Protein AF-A0AAV7K8W4-F1 (afdb_monomer)

Nearest PDB structures (foldseek):
  7zw0-assembly1_sh  TM=6.114E-01  e=2.624E-04  Saccharomyces cerevisiae W303
  2cpm-assembly1_A  TM=7.404E-01  e=3.511E-03  Homo sapiens
  4m1p-assembly1_A  TM=7.448E-01  e=6.991E+00  Geobacillus thermodenitrificans NG80-2
  6htq-assembly1_h  TM=4.796E-01  e=9.688E-01  Bacillus subtilis subsp. subtilis str. 168

Organism: NCBI:txid111878

Radius of gyration: 33.62 Å; Cα contacts (8 Å, |Δi|>4): 148; chains: 1; bounding box: 85×63×100 Å

InterPro domains:
  IPR036867 R3H domain superfamily [G3DSA:3.30.1370.50] (164-271)

Mean predicted aligned error: 19.97 Å

pLDDT: mean 74.98, std 20.2, range [32.62, 98.44]

Structure (mmCIF, N/CA/C/O backbone):
data_AF-A0AAV7K8W4-F1
#
_entry.id   AF-A0AAV7K8W4-F1
#
loop_
_atom_site.group_PDB
_atom_site.id
_atom_site.type_symbol
_atom_site.label_atom_id
_atom_site.label_alt_id
_atom_site.label_comp_id
_atom_site.label_asym_id
_atom_site.label_entity_id
_atom_site.label_seq_id
_atom_site.pdbx_PDB_ins_code
_atom_site.Cartn_x
_atom_site.Cartn_y
_atom_site.Cartn_z
_atom_site.occupancy
_atom_site.B_iso_or_equiv
_atom_site.auth_seq_id
_atom_site.auth_comp_id
_atom_site.auth_asym_id
_atom_site.auth_atom_id
_atom_site.pdbx_PDB_model_num
ATOM 1 N N . MET A 1 1 ? 33.633 -31.440 2.062 1.00 48.88 1 MET A N 1
ATOM 2 C CA . MET A 1 1 ? 34.178 -30.731 0.877 1.00 48.88 1 MET A CA 1
ATOM 3 C C . MET A 1 1 ? 33.279 -29.565 0.459 1.00 48.88 1 MET A C 1
ATOM 5 O O . MET A 1 1 ? 33.797 -28.583 -0.045 1.00 48.88 1 MET A O 1
ATOM 9 N N . GLU A 1 2 ? 31.975 -29.621 0.752 1.00 45.47 2 GLU A N 1
ATOM 10 C CA . GLU A 1 2 ? 31.011 -28.539 0.478 1.00 45.47 2 GLU A CA 1
ATOM 11 C C . GLU A 1 2 ? 31.076 -27.362 1.471 1.00 45.47 2 GLU A C 1
ATOM 13 O O . GLU A 1 2 ? 30.740 -26.238 1.117 1.00 45.47 2 GLU A O 1
ATOM 18 N N . GLU A 1 3 ? 31.593 -27.576 2.682 1.00 46.31 3 GLU A N 1
ATOM 19 C CA . GLU A 1 3 ? 31.704 -26.526 3.709 1.00 46.31 3 GLU A CA 1
ATOM 20 C C . GLU A 1 3 ? 32.830 -25.516 3.405 1.00 46.31 3 GLU A C 1
ATOM 22 O O . GLU A 1 3 ? 32.659 -24.316 3.575 1.00 46.31 3 GLU A O 1
ATOM 27 N N . LYS A 1 4 ? 33.929 -25.966 2.775 1.00 46.34 4 LYS A N 1
ATOM 28 C CA . LYS A 1 4 ? 35.015 -25.081 2.304 1.00 46.34 4 LYS A CA 1
ATOM 29 C C . LYS A 1 4 ? 34.621 -24.187 1.119 1.00 46.34 4 LYS A C 1
ATOM 31 O O . LYS A 1 4 ? 35.300 -23.193 0.859 1.00 46.34 4 LYS A O 1
ATOM 36 N N . LEU A 1 5 ? 33.551 -24.523 0.390 1.00 47.19 5 LEU A N 1
ATOM 37 C CA . LEU A 1 5 ? 33.060 -23.686 -0.707 1.00 47.19 5 LEU A CA 1
ATOM 38 C C . LEU A 1 5 ? 32.189 -22.523 -0.210 1.00 47.19 5 LEU A C 1
ATOM 40 O O . LEU A 1 5 ? 32.214 -21.472 -0.843 1.00 47.19 5 LEU A O 1
ATOM 44 N N . ARG A 1 6 ? 31.482 -22.662 0.923 1.00 49.53 6 ARG A N 1
ATOM 45 C CA . ARG A 1 6 ? 30.699 -21.555 1.508 1.00 49.53 6 ARG A CA 1
ATOM 46 C C . ARG A 1 6 ? 31.593 -20.444 2.042 1.00 49.53 6 ARG A C 1
ATOM 48 O O . ARG A 1 6 ? 31.406 -19.293 1.657 1.00 49.53 6 ARG A O 1
ATOM 55 N N . ASP A 1 7 ? 32.641 -20.797 2.778 1.00 43.91 7 ASP A N 1
ATOM 56 C CA . ASP A 1 7 ? 33.556 -19.802 3.355 1.00 43.91 7 ASP A CA 1
ATOM 57 C C . ASP A 1 7 ? 34.348 -19.039 2.278 1.00 43.91 7 ASP A C 1
ATOM 59 O O . ASP A 1 7 ? 34.684 -17.865 2.439 1.00 43.91 7 ASP A O 1
ATOM 63 N N . THR A 1 8 ? 34.595 -19.670 1.124 1.00 48.28 8 THR A N 1
ATOM 64 C CA . THR A 1 8 ? 35.267 -19.018 -0.015 1.00 48.28 8 THR A CA 1
ATOM 65 C C . THR A 1 8 ? 34.339 -18.045 -0.757 1.00 48.28 8 THR A C 1
ATOM 67 O O . THR A 1 8 ? 34.810 -17.066 -1.341 1.00 48.28 8 THR A O 1
ATOM 70 N N . VAL A 1 9 ? 33.023 -18.282 -0.731 1.00 47.75 9 VAL A N 1
ATOM 71 C CA . VAL A 1 9 ? 32.025 -17.377 -1.320 1.00 47.75 9 VAL A CA 1
ATOM 72 C C . VAL A 1 9 ? 31.759 -16.194 -0.383 1.00 47.75 9 VAL A C 1
ATOM 74 O O . VAL A 1 9 ? 31.755 -15.058 -0.850 1.00 47.75 9 VAL A O 1
ATOM 77 N N . GLU A 1 10 ? 31.673 -16.408 0.932 1.00 43.00 10 GLU A N 1
ATOM 78 C CA . GLU A 1 10 ? 31.489 -15.316 1.905 1.00 43.00 10 GLU A CA 1
ATOM 79 C C . GLU A 1 10 ? 32.739 -14.422 2.045 1.00 43.00 10 GLU A C 1
ATOM 81 O O . GLU A 1 10 ? 32.627 -13.198 2.136 1.00 43.00 10 GLU A O 1
ATOM 86 N N . SER A 1 11 ? 33.947 -14.987 1.928 1.00 37.22 11 SER A N 1
ATOM 87 C CA . SER A 1 11 ? 35.201 -14.214 1.910 1.00 37.22 11 SER A CA 1
ATOM 88 C C . SER A 1 11 ? 35.360 -13.331 0.657 1.00 37.22 11 SER A C 1
ATOM 90 O O . SER A 1 11 ? 35.945 -12.244 0.733 1.00 37.22 11 SER A O 1
ATOM 92 N N . LYS A 1 12 ? 34.815 -13.748 -0.495 1.00 39.28 12 LYS A N 1
ATOM 93 C CA . LYS A 1 12 ? 34.890 -12.970 -1.744 1.00 39.28 12 LYS A CA 1
ATOM 94 C C . LYS A 1 12 ? 33.823 -11.885 -1.862 1.00 39.28 12 LYS A C 1
ATOM 96 O O . LYS A 1 12 ? 34.084 -10.882 -2.521 1.00 39.28 12 LYS A O 1
ATOM 101 N N . VAL A 1 13 ? 32.681 -12.026 -1.189 1.00 41.03 13 VAL A N 1
ATOM 102 C CA . VAL A 1 13 ? 31.658 -10.965 -1.140 1.00 41.03 13 VAL A CA 1
ATOM 103 C C . VAL A 1 13 ? 32.139 -9.773 -0.297 1.00 41.03 13 VAL A C 1
ATOM 105 O O . VAL A 1 13 ? 31.920 -8.626 -0.680 1.00 41.03 13 VAL A O 1
ATOM 108 N N . ASN A 1 14 ? 32.930 -10.012 0.755 1.00 33.78 14 ASN A N 1
ATOM 109 C CA . ASN A 1 14 ? 33.475 -8.944 1.608 1.00 33.78 14 ASN A CA 1
ATOM 110 C C . ASN A 1 14 ? 34.731 -8.241 1.052 1.00 33.78 14 ASN A C 1
ATOM 112 O O . ASN A 1 14 ? 35.167 -7.241 1.617 1.00 33.78 14 ASN A O 1
ATOM 116 N N . SER A 1 15 ? 35.297 -8.721 -0.062 1.00 34.22 15 SER A N 1
ATOM 117 C CA . SER A 1 15 ? 36.486 -8.127 -0.706 1.00 34.22 15 SER A CA 1
ATOM 118 C C . SER A 1 15 ? 36.151 -7.259 -1.933 1.00 34.22 15 SER A C 1
ATOM 120 O O . SER A 1 15 ? 37.048 -6.715 -2.574 1.00 34.22 15 SER A O 1
ATOM 122 N N . SER A 1 16 ? 34.864 -7.110 -2.269 1.00 38.25 16 SER A N 1
ATOM 123 C CA . SER A 1 16 ? 34.373 -6.337 -3.423 1.00 38.25 16 SER A CA 1
ATOM 124 C C . SER A 1 16 ? 33.913 -4.913 -3.063 1.00 38.25 16 SER A C 1
ATOM 126 O O . SER A 1 16 ? 33.347 -4.210 -3.900 1.00 38.25 16 SER A O 1
ATOM 128 N N . THR A 1 17 ? 34.172 -4.443 -1.842 1.00 39.31 17 THR A N 1
ATOM 129 C CA . THR A 1 17 ? 33.861 -3.075 -1.384 1.00 39.31 17 THR A CA 1
ATOM 130 C C . THR A 1 17 ? 34.816 -2.005 -1.932 1.00 39.31 17 THR A C 1
ATOM 132 O O . THR A 1 17 ? 34.760 -0.851 -1.521 1.00 39.31 17 THR A O 1
ATOM 135 N N . GLY A 1 18 ? 35.646 -2.340 -2.924 1.00 37.44 18 GLY A N 1
ATOM 136 C CA . GLY A 1 18 ? 36.467 -1.392 -3.684 1.00 37.44 18 GLY A CA 1
ATOM 137 C C . GLY A 1 18 ? 35.685 -0.558 -4.707 1.00 37.44 18 GLY A C 1
ATOM 138 O O . GLY A 1 18 ? 36.198 -0.289 -5.791 1.00 37.44 18 GLY A O 1
ATOM 139 N N . LEU A 1 19 ? 34.442 -0.168 -4.411 1.00 40.16 19 LEU A N 1
ATOM 140 C CA . LEU A 1 19 ? 33.658 0.695 -5.291 1.00 40.16 19 LEU A CA 1
ATOM 141 C C . LEU A 1 19 ? 33.956 2.169 -4.992 1.00 40.16 19 LEU A C 1
ATOM 143 O O . LEU A 1 19 ? 33.355 2.789 -4.127 1.00 40.16 19 LEU A O 1
ATOM 147 N N . CYS A 1 20 ? 34.892 2.697 -5.784 1.00 38.69 20 CYS A N 1
ATOM 148 C CA . CYS A 1 20 ? 34.909 4.058 -6.321 1.00 38.69 20 CYS A CA 1
ATOM 149 C C . CYS A 1 20 ? 34.694 5.208 -5.313 1.00 38.69 20 CYS A C 1
ATOM 151 O O . CYS A 1 20 ? 33.601 5.759 -5.189 1.00 38.69 20 CYS A O 1
ATOM 153 N N . ASN A 1 21 ? 35.793 5.680 -4.717 1.00 38.25 21 ASN A N 1
ATOM 154 C CA . ASN A 1 21 ? 35.866 6.931 -3.944 1.00 38.25 21 ASN A CA 1
ATOM 155 C C . ASN A 1 21 ? 35.598 8.219 -4.773 1.00 38.25 21 ASN A C 1
ATOM 157 O O . ASN A 1 21 ? 35.795 9.318 -4.264 1.00 38.25 21 ASN A O 1
ATOM 161 N N . GLU A 1 22 ? 35.147 8.115 -6.030 1.00 40.31 22 GLU A N 1
ATOM 162 C CA . GLU A 1 22 ? 34.917 9.253 -6.939 1.00 40.31 22 GLU A CA 1
ATOM 163 C C . GLU A 1 22 ? 33.436 9.546 -7.253 1.00 40.31 22 GLU A C 1
ATOM 165 O O . GLU A 1 22 ? 33.141 10.477 -7.999 1.00 40.31 22 GLU A O 1
ATOM 170 N N . CYS A 1 23 ? 32.469 8.833 -6.661 1.00 38.22 23 CYS A N 1
ATOM 171 C CA . CYS A 1 23 ? 31.035 9.099 -6.903 1.00 38.22 23 CYS A CA 1
ATOM 172 C C . CYS A 1 23 ? 30.446 10.283 -6.103 1.00 38.22 23 CYS A C 1
ATOM 174 O O . CYS A 1 23 ? 29.231 10.459 -6.038 1.00 38.22 23 CYS A O 1
ATOM 176 N N . THR A 1 24 ? 31.276 11.142 -5.513 1.00 40.56 24 THR A N 1
ATOM 177 C CA . THR A 1 24 ? 30.896 12.137 -4.492 1.00 40.56 24 THR A CA 1
ATOM 178 C C . THR A 1 24 ? 30.174 13.398 -5.005 1.00 40.56 24 THR A C 1
ATOM 180 O O . THR A 1 24 ? 30.194 14.425 -4.329 1.00 40.56 24 THR A O 1
ATOM 183 N N . ARG A 1 25 ? 29.541 13.387 -6.188 1.00 42.59 25 ARG A N 1
ATOM 184 C CA . ARG A 1 25 ? 28.935 14.606 -6.781 1.00 42.59 25 ARG A CA 1
ATOM 185 C C . ARG A 1 25 ? 27.535 14.463 -7.384 1.00 42.59 25 ARG A C 1
ATOM 187 O O . ARG A 1 25 ? 27.175 15.260 -8.244 1.00 42.59 25 ARG A O 1
ATOM 194 N N . TYR A 1 26 ? 26.714 13.529 -6.919 1.00 45.91 26 TYR A N 1
ATOM 195 C CA . TYR A 1 26 ? 25.296 13.523 -7.297 1.00 45.91 26 TYR A CA 1
ATOM 196 C C . TYR A 1 26 ? 24.390 13.530 -6.067 1.00 45.91 26 TYR A C 1
ATOM 198 O O . TYR A 1 26 ? 24.202 12.521 -5.400 1.00 45.91 26 TYR A O 1
ATOM 206 N N . GLN A 1 27 ? 23.829 14.706 -5.771 1.00 43.84 27 GLN A N 1
ATOM 207 C CA . GLN A 1 27 ? 22.692 14.851 -4.864 1.00 43.84 27 GLN A CA 1
ATOM 208 C C . GLN A 1 27 ? 21.408 14.564 -5.650 1.00 43.84 27 GLN A C 1
ATOM 210 O O . GLN A 1 27 ? 21.137 15.218 -6.657 1.00 43.84 27 GLN A O 1
ATOM 215 N N . ALA A 1 28 ? 20.635 13.574 -5.206 1.00 42.97 28 ALA A N 1
ATOM 216 C CA . ALA A 1 28 ? 19.340 13.236 -5.790 1.00 42.97 28 ALA A CA 1
ATOM 217 C C . ALA A 1 28 ? 18.248 14.218 -5.298 1.00 42.97 28 ALA A C 1
ATOM 219 O O . ALA A 1 28 ? 18.116 14.384 -4.083 1.00 42.97 28 ALA A 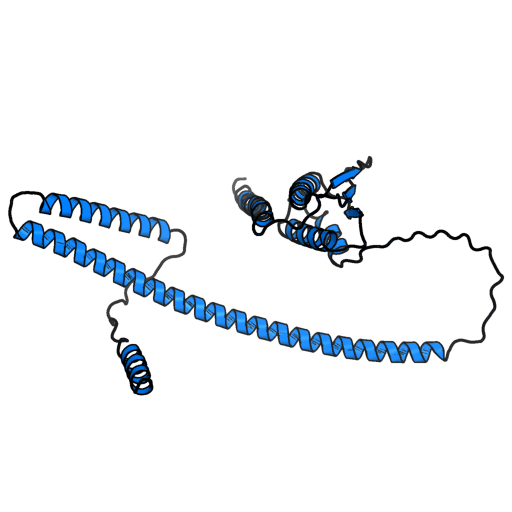O 1
ATOM 220 N N . PRO A 1 29 ? 17.462 14.859 -6.188 1.00 45.34 29 PRO A N 1
ATOM 221 C CA . PRO A 1 29 ? 16.315 15.685 -5.808 1.00 45.34 29 PRO A CA 1
ATOM 222 C C . PRO A 1 29 ? 15.019 14.864 -5.651 1.00 45.34 29 PRO A C 1
ATOM 224 O O . PRO A 1 29 ? 14.903 13.747 -6.150 1.00 45.34 29 PRO A O 1
ATOM 227 N N . GLU A 1 30 ? 14.039 15.427 -4.940 1.00 48.94 30 GLU A N 1
ATOM 228 C CA . GLU A 1 30 ? 12.835 14.734 -4.462 1.00 48.94 30 GLU A CA 1
ATOM 229 C C . GLU A 1 30 ? 11.791 14.390 -5.559 1.00 48.94 30 GLU A C 1
ATOM 231 O O . GLU A 1 30 ? 11.273 15.240 -6.286 1.00 48.94 30 GLU A O 1
ATOM 236 N N . ASN A 1 31 ? 11.504 13.085 -5.622 1.00 56.00 31 ASN A N 1
ATOM 237 C CA . ASN A 1 31 ? 10.328 12.282 -6.005 1.00 56.00 31 ASN A CA 1
ATOM 238 C C . ASN A 1 31 ? 9.397 12.600 -7.193 1.00 56.00 31 ASN A C 1
ATOM 240 O O . ASN A 1 31 ? 8.758 11.660 -7.648 1.00 56.00 31 ASN A O 1
ATOM 244 N N . ASN A 1 32 ? 9.304 13.812 -7.743 1.00 48.19 32 ASN A N 1
ATOM 245 C CA . ASN A 1 32 ? 8.460 14.061 -8.939 1.00 48.19 32 ASN A CA 1
ATOM 246 C C . ASN A 1 32 ? 9.267 14.577 -10.145 1.00 48.19 32 ASN A C 1
ATOM 248 O O . ASN A 1 32 ? 8.861 14.469 -11.302 1.00 48.19 32 ASN A O 1
ATOM 252 N N . TYR A 1 33 ? 10.460 15.109 -9.878 1.00 53.66 33 TYR A N 1
ATOM 253 C CA . TYR A 1 33 ? 11.413 15.534 -10.903 1.00 53.66 33 TYR A CA 1
ATOM 254 C C . TYR A 1 33 ? 12.262 14.366 -11.433 1.00 53.66 33 TYR A C 1
ATOM 256 O O . TYR A 1 33 ? 12.730 14.384 -12.571 1.00 53.66 33 TYR A O 1
ATOM 264 N N . THR A 1 34 ? 12.432 13.327 -10.617 1.00 62.94 34 THR A N 1
ATOM 265 C CA . THR A 1 34 ? 13.265 12.155 -10.890 1.00 62.94 34 THR A CA 1
ATOM 266 C C . THR A 1 34 ? 12.726 11.310 -12.037 1.00 62.94 34 THR A C 1
ATOM 268 O O . THR A 1 34 ? 13.468 11.045 -12.977 1.00 62.94 34 THR A O 1
ATOM 271 N N . GLU A 1 35 ? 11.440 10.953 -12.040 1.00 65.62 35 GLU A N 1
ATOM 272 C CA . GLU A 1 35 ? 10.858 10.084 -13.077 1.00 65.62 35 GLU A CA 1
ATOM 273 C C . GLU A 1 35 ? 10.962 10.693 -14.486 1.00 65.62 35 GLU A C 1
ATOM 275 O O . GLU A 1 35 ? 11.427 10.041 -15.424 1.00 65.62 35 GLU A O 1
ATOM 280 N N . LYS A 1 36 ? 10.621 11.981 -14.634 1.00 71.44 36 LYS A N 1
ATOM 281 C CA . LYS A 1 36 ? 10.778 12.703 -15.909 1.00 71.44 36 LYS A CA 1
ATOM 282 C C . LYS A 1 36 ? 12.238 12.764 -16.358 1.00 71.44 36 LYS A C 1
ATOM 284 O O . LYS A 1 36 ? 12.517 12.610 -17.547 1.00 71.44 36 LYS A O 1
ATOM 289 N N . LEU A 1 37 ? 13.170 12.966 -15.427 1.00 73.62 37 LEU A N 1
ATOM 290 C CA . LEU A 1 37 ? 14.601 13.008 -15.721 1.00 73.62 37 LEU A CA 1
ATOM 291 C C . LEU A 1 37 ? 15.152 11.639 -16.159 1.00 73.62 37 LEU A C 1
ATOM 293 O O . LEU A 1 37 ? 15.929 11.592 -17.113 1.00 73.62 37 LEU A O 1
ATOM 297 N N . TYR A 1 38 ? 14.741 10.533 -15.524 1.00 71.69 38 TYR A N 1
ATOM 298 C CA . TYR A 1 38 ? 15.132 9.182 -15.957 1.00 71.69 38 TYR A CA 1
ATOM 299 C C . TYR A 1 38 ? 14.566 8.857 -17.332 1.00 71.69 38 TYR A C 1
ATOM 301 O O . TYR A 1 38 ? 15.326 8.447 -18.204 1.00 71.69 38 TYR A O 1
ATOM 309 N N . ASN A 1 39 ? 13.275 9.118 -17.558 1.00 74.25 39 ASN A N 1
ATOM 310 C CA . ASN A 1 39 ? 12.646 8.889 -18.859 1.00 74.25 39 ASN A CA 1
ATOM 311 C C . ASN A 1 39 ? 13.353 9.669 -19.974 1.00 74.25 39 ASN A C 1
ATOM 313 O O . ASN A 1 39 ? 13.577 9.131 -21.053 1.00 74.25 39 ASN A O 1
ATOM 317 N N . THR A 1 40 ? 13.784 10.902 -19.694 1.00 81.69 40 THR A N 1
ATOM 318 C CA . THR A 1 40 ? 14.548 11.709 -20.656 1.00 81.69 40 THR A CA 1
ATOM 319 C C . THR A 1 40 ? 15.924 11.090 -20.934 1.00 81.69 40 THR A C 1
ATOM 321 O O . THR A 1 40 ? 16.301 10.919 -22.087 1.00 81.69 40 THR A O 1
ATOM 324 N N . ARG A 1 41 ? 16.655 10.668 -19.891 1.00 79.12 41 ARG A N 1
ATOM 325 C CA . ARG A 1 41 ? 17.977 10.032 -20.041 1.00 79.12 41 ARG A CA 1
ATOM 326 C C . ARG A 1 41 ? 17.922 8.705 -20.797 1.00 79.12 41 ARG A C 1
ATOM 328 O O . ARG A 1 41 ? 18.805 8.446 -21.606 1.00 79.12 41 ARG A O 1
ATOM 335 N N . PHE A 1 42 ? 16.907 7.875 -20.556 1.00 81.06 42 PHE A N 1
ATOM 336 C CA . PHE A 1 42 ? 16.724 6.630 -21.306 1.00 81.06 42 PHE A CA 1
ATOM 337 C C . PHE A 1 42 ? 16.431 6.901 -22.782 1.00 81.06 42 PHE A C 1
ATOM 339 O O . PHE A 1 42 ? 17.081 6.304 -23.635 1.00 81.06 42 PHE A O 1
ATOM 346 N N . GLN A 1 43 ? 15.552 7.861 -23.085 1.00 83.25 43 GLN A N 1
ATOM 347 C CA . GLN A 1 43 ? 15.272 8.267 -24.467 1.00 83.25 43 GLN A CA 1
ATOM 348 C C . GLN A 1 43 ? 16.517 8.795 -25.191 1.00 83.25 43 GLN A C 1
ATOM 350 O O . GLN A 1 43 ? 16.679 8.576 -26.392 1.00 83.25 43 GLN A O 1
ATOM 355 N N . ASP A 1 44 ? 17.408 9.495 -24.488 1.00 82.00 44 ASP A N 1
ATOM 356 C CA . ASP A 1 44 ? 18.659 9.979 -25.073 1.00 82.00 44 ASP A CA 1
ATOM 357 C C . ASP A 1 44 ? 19.629 8.827 -25.380 1.00 82.00 44 ASP A C 1
ATOM 359 O O . ASP A 1 44 ? 20.246 8.812 -26.448 1.00 82.00 44 ASP A O 1
ATOM 363 N N . VAL A 1 45 ? 19.712 7.816 -24.507 1.00 83.25 45 VAL A N 1
ATOM 364 C CA . VAL A 1 45 ? 20.499 6.601 -24.775 1.00 83.25 45 VAL A CA 1
ATOM 365 C C . VAL A 1 45 ? 19.918 5.788 -25.927 1.00 83.25 45 VAL A C 1
ATOM 367 O O . VAL A 1 45 ? 20.681 5.339 -26.778 1.00 83.25 45 VAL A O 1
ATOM 370 N N . GLU A 1 46 ? 18.596 5.642 -26.013 1.00 82.75 46 GLU A N 1
ATOM 371 C CA . GLU A 1 46 ? 17.933 4.976 -27.143 1.00 82.75 46 GLU A CA 1
ATOM 372 C C . GLU A 1 46 ? 18.298 5.648 -28.472 1.00 82.75 46 GLU A C 1
ATOM 374 O O . GLU A 1 46 ? 18.768 4.983 -29.394 1.00 82.75 46 GLU A O 1
ATOM 379 N N . LYS A 1 47 ? 18.218 6.983 -28.541 1.00 88.06 47 LYS A N 1
ATOM 380 C CA . LYS A 1 47 ? 18.633 7.740 -29.734 1.00 88.06 47 LYS A CA 1
ATOM 381 C C . LYS A 1 47 ? 20.112 7.542 -30.071 1.00 88.06 47 LYS A C 1
ATOM 383 O O . LYS A 1 47 ? 20.467 7.468 -31.251 1.00 88.06 47 LYS A O 1
ATOM 388 N N . MET A 1 48 ? 20.993 7.472 -29.070 1.00 85.25 48 MET A N 1
ATOM 389 C CA . MET A 1 48 ? 22.417 7.200 -29.300 1.00 85.25 48 MET A CA 1
ATOM 390 C C . MET A 1 48 ? 22.672 5.781 -29.805 1.00 85.25 48 MET A C 1
ATOM 392 O O . MET A 1 48 ? 23.532 5.592 -30.670 1.00 85.25 48 MET A O 1
ATOM 396 N N . ILE A 1 49 ? 21.929 4.794 -29.299 1.00 83.69 49 ILE A N 1
ATOM 397 C CA . ILE A 1 49 ? 21.978 3.413 -29.783 1.00 83.69 49 ILE A CA 1
ATOM 398 C C . ILE A 1 49 ? 21.513 3.374 -31.238 1.00 83.69 49 ILE A C 1
ATOM 400 O O . ILE A 1 49 ? 22.243 2.858 -32.080 1.00 83.69 49 ILE A O 1
ATOM 404 N N . ASP A 1 50 ? 20.378 3.994 -31.564 1.00 83.12 50 ASP A N 1
ATOM 405 C CA . ASP A 1 50 ? 19.860 4.066 -32.934 1.00 83.12 50 ASP A CA 1
ATOM 406 C C . ASP A 1 50 ? 20.859 4.730 -33.890 1.00 83.12 50 ASP A C 1
ATOM 408 O O . ASP A 1 50 ? 21.116 4.230 -34.988 1.00 83.12 50 ASP A O 1
ATOM 412 N N . THR A 1 51 ? 21.486 5.825 -33.454 1.00 84.50 51 THR A N 1
ATOM 413 C CA . THR A 1 51 ? 22.522 6.526 -34.229 1.00 84.50 51 THR A CA 1
ATOM 414 C C . THR A 1 51 ? 23.748 5.637 -34.442 1.00 84.50 51 THR A C 1
ATOM 416 O O . THR A 1 51 ? 24.267 5.538 -35.554 1.00 84.50 51 THR A O 1
ATOM 419 N N . THR A 1 52 ? 24.192 4.934 -33.401 1.00 84.88 52 THR A N 1
ATOM 420 C CA . THR A 1 52 ? 25.316 3.991 -33.483 1.00 84.88 52 THR A CA 1
ATOM 421 C C . THR A 1 52 ? 25.004 2.833 -34.423 1.00 84.88 52 THR A C 1
ATOM 423 O O . THR A 1 52 ? 25.829 2.498 -35.269 1.00 84.88 52 THR A O 1
ATOM 426 N N . ILE A 1 53 ? 23.794 2.272 -34.354 1.00 83.06 53 ILE A N 1
ATOM 427 C CA . ILE A 1 53 ? 23.327 1.224 -35.266 1.00 83.06 53 ILE A CA 1
ATOM 428 C C . ILE A 1 53 ? 23.380 1.721 -36.713 1.00 83.06 53 ILE A C 1
ATOM 430 O O . ILE A 1 53 ? 23.875 1.002 -37.583 1.00 83.06 53 ILE A O 1
ATOM 434 N N . GLN A 1 54 ? 22.917 2.943 -36.989 1.00 84.31 54 GLN A N 1
ATOM 435 C CA . GLN A 1 54 ? 22.999 3.529 -38.330 1.00 84.31 54 GLN A CA 1
ATOM 436 C C . GLN A 1 54 ? 24.455 3.655 -38.805 1.00 84.31 54 GLN A C 1
ATOM 438 O O . GLN A 1 54 ? 24.761 3.263 -39.931 1.00 84.31 54 GLN A O 1
ATOM 443 N N . ILE A 1 55 ? 25.368 4.115 -37.942 1.00 79.44 55 ILE A N 1
ATOM 444 C CA . ILE A 1 55 ? 26.803 4.237 -38.251 1.00 79.44 55 ILE A CA 1
ATOM 445 C C . ILE A 1 55 ? 27.445 2.869 -38.522 1.00 79.44 55 ILE A C 1
ATOM 447 O O . ILE A 1 55 ? 28.212 2.727 -39.477 1.00 79.44 55 ILE A O 1
ATOM 451 N N . CYS A 1 56 ? 27.093 1.843 -37.749 1.00 78.62 56 CYS A N 1
ATOM 452 C CA . CYS A 1 56 ? 27.578 0.477 -37.947 1.00 78.62 56 CYS A CA 1
ATOM 453 C C . CYS A 1 56 ? 27.079 -0.165 -39.255 1.00 78.62 56 CYS A C 1
ATOM 455 O O . CYS A 1 56 ? 27.781 -1.000 -39.822 1.00 78.62 56 CYS A O 1
ATOM 457 N N . HIS A 1 57 ? 25.905 0.228 -39.764 1.00 79.62 57 HIS A N 1
ATOM 458 C CA . HIS A 1 57 ? 25.371 -0.270 -41.040 1.00 79.62 57 HIS A CA 1
ATOM 459 C C . HIS A 1 57 ? 25.960 0.426 -42.274 1.00 79.62 57 HIS A C 1
ATOM 461 O O . HIS A 1 57 ? 25.876 -0.111 -43.383 1.00 79.62 57 HIS A O 1
ATOM 467 N N . MET A 1 58 ? 26.564 1.606 -42.119 1.00 78.19 58 MET A N 1
ATOM 468 C CA . MET A 1 58 ? 27.240 2.275 -43.227 1.00 78.19 58 MET A CA 1
ATOM 469 C C . MET A 1 58 ? 28.525 1.522 -43.602 1.00 78.19 58 MET A C 1
ATOM 471 O O . MET A 1 58 ? 29.373 1.243 -42.755 1.00 78.19 58 MET A O 1
ATOM 475 N N . ARG A 1 59 ? 28.712 1.225 -44.897 1.00 67.44 59 ARG A N 1
ATOM 476 C CA . ARG A 1 59 ? 30.012 0.770 -45.424 1.00 67.44 59 ARG A CA 1
ATOM 477 C C . ARG A 1 59 ? 31.019 1.914 -45.281 1.00 67.44 59 ARG A C 1
ATOM 479 O O . ARG A 1 59 ? 30.895 2.914 -45.980 1.00 67.44 59 ARG A O 1
ATOM 486 N N . GLY A 1 60 ? 32.008 1.776 -44.399 1.00 70.50 60 GLY A N 1
ATOM 487 C CA . GLY A 1 60 ? 32.968 2.849 -44.140 1.00 70.50 60 GLY A CA 1
ATOM 488 C C . GLY A 1 60 ? 33.858 2.626 -42.918 1.00 70.50 60 GLY A C 1
ATOM 489 O O . GLY A 1 60 ? 33.986 1.507 -42.432 1.00 70.50 60 GLY A O 1
ATOM 490 N N . SER A 1 61 ? 34.507 3.714 -42.482 1.00 78.00 61 SER A N 1
ATOM 491 C CA . SER A 1 61 ? 35.600 3.736 -41.500 1.00 78.00 61 SER A CA 1
ATOM 492 C C . SER A 1 61 ? 35.279 2.979 -40.207 1.00 78.00 61 SER A C 1
ATOM 494 O O . SER A 1 61 ? 34.416 3.387 -39.428 1.00 78.00 61 SER A O 1
ATOM 496 N N . VAL A 1 62 ? 36.057 1.924 -39.950 1.00 84.44 62 VAL A N 1
ATOM 497 C CA . VAL A 1 62 ? 36.049 1.141 -38.702 1.00 84.44 62 VAL A CA 1
ATOM 498 C C . VAL A 1 62 ? 36.263 2.038 -37.479 1.00 84.44 62 VAL A C 1
ATOM 500 O O . VAL A 1 62 ? 35.724 1.763 -36.410 1.00 84.44 62 VAL A O 1
ATOM 503 N N . GLU A 1 63 ? 36.997 3.140 -37.632 1.00 84.88 63 GLU A N 1
ATOM 504 C CA . GLU A 1 63 ? 37.250 4.111 -36.567 1.00 84.88 63 GLU A CA 1
ATOM 505 C C . GLU A 1 63 ? 35.965 4.817 -36.113 1.00 84.88 63 GLU A C 1
ATOM 507 O O . GLU A 1 63 ? 35.713 4.917 -34.915 1.00 84.88 63 GLU A O 1
ATOM 512 N N . ALA A 1 64 ? 35.100 5.221 -37.052 1.00 80.50 64 ALA A N 1
ATOM 513 C CA . ALA A 1 64 ? 33.820 5.854 -36.729 1.00 80.50 64 ALA A CA 1
ATOM 514 C C . ALA A 1 64 ? 32.865 4.867 -36.039 1.00 80.50 64 ALA A C 1
ATOM 516 O O . ALA A 1 64 ? 32.242 5.204 -35.037 1.00 80.50 64 ALA A O 1
ATOM 517 N N . GLN A 1 65 ? 32.807 3.626 -36.532 1.00 86.44 65 GLN A N 1
ATOM 518 C CA . GLN A 1 65 ? 31.995 2.562 -35.931 1.00 86.44 65 GLN A CA 1
ATOM 519 C C . GLN A 1 65 ? 32.463 2.232 -34.507 1.00 86.44 65 GLN A C 1
ATOM 521 O O . GLN A 1 65 ? 31.653 2.137 -33.587 1.00 86.44 65 GLN A O 1
ATOM 526 N N . THR A 1 66 ? 33.778 2.113 -34.313 1.00 87.25 66 THR A N 1
ATOM 527 C CA . THR A 1 66 ? 34.383 1.831 -33.004 1.00 87.25 66 THR A CA 1
ATOM 528 C C . THR A 1 66 ? 34.156 2.990 -32.032 1.00 87.25 66 THR A C 1
ATOM 530 O O . THR A 1 66 ? 33.767 2.754 -30.891 1.00 87.25 66 THR A O 1
ATOM 533 N N . GLY A 1 67 ? 34.329 4.240 -32.480 1.00 86.25 67 GLY A N 1
ATOM 534 C CA . GLY A 1 67 ? 34.088 5.432 -31.665 1.00 86.25 67 GLY A CA 1
ATOM 535 C C . GLY A 1 67 ? 32.641 5.540 -31.177 1.00 86.25 67 GLY A C 1
ATOM 536 O O . GLY A 1 67 ? 32.414 5.757 -29.988 1.00 86.25 67 GLY A O 1
ATOM 537 N N . SER A 1 68 ? 31.663 5.308 -32.060 1.00 83.75 68 SER A N 1
ATOM 538 C CA . SER A 1 68 ? 30.241 5.321 -31.688 1.00 83.75 68 SER A CA 1
ATOM 539 C C . SER A 1 68 ? 29.886 4.235 -30.668 1.00 83.75 68 SER A C 1
ATOM 541 O O . SER A 1 68 ? 29.190 4.518 -29.695 1.00 83.75 68 SER A O 1
ATOM 543 N N . ILE A 1 69 ? 30.421 3.018 -30.828 1.00 87.19 69 ILE A N 1
ATOM 544 C CA . ILE A 1 69 ? 30.230 1.933 -29.851 1.00 87.19 69 ILE A CA 1
ATOM 545 C C . ILE A 1 69 ? 30.820 2.312 -28.487 1.00 87.19 69 ILE A C 1
ATOM 547 O O . ILE A 1 69 ? 30.161 2.109 -27.469 1.00 87.19 69 ILE A O 1
ATOM 551 N N . ILE A 1 70 ? 32.030 2.885 -28.450 1.00 85.50 70 ILE A N 1
ATOM 552 C CA . ILE A 1 70 ? 32.662 3.329 -27.198 1.00 85.50 70 ILE A CA 1
ATOM 553 C C . ILE A 1 70 ? 31.777 4.358 -26.485 1.00 85.50 70 ILE A C 1
ATOM 555 O O . ILE A 1 70 ? 31.517 4.200 -25.297 1.00 85.50 70 ILE A O 1
ATOM 559 N N . THR A 1 71 ? 31.244 5.353 -27.204 1.00 85.12 71 THR A N 1
ATOM 560 C CA . THR A 1 71 ? 30.356 6.370 -26.611 1.00 85.12 71 THR A CA 1
ATOM 561 C C . THR A 1 71 ? 29.099 5.758 -25.987 1.00 85.12 71 THR A C 1
ATOM 563 O O . THR A 1 71 ? 28.726 6.125 -24.873 1.00 85.12 71 THR A O 1
ATOM 566 N N . VAL A 1 72 ? 28.461 4.794 -26.661 1.00 84.44 72 VAL A N 1
ATOM 567 C CA . VAL A 1 72 ? 27.298 4.086 -26.100 1.00 84.44 72 VAL A CA 1
ATOM 568 C C . VAL A 1 72 ? 27.689 3.293 -24.851 1.00 84.44 72 VAL A C 1
ATOM 570 O O . VAL A 1 72 ? 26.994 3.364 -23.839 1.00 84.44 72 VAL A O 1
ATOM 573 N N . CYS A 1 73 ? 28.807 2.565 -24.891 1.00 85.00 73 CYS A N 1
ATOM 574 C CA . CYS A 1 73 ? 29.304 1.796 -23.749 1.00 85.00 73 CYS A CA 1
ATOM 575 C C . CYS A 1 73 ? 29.632 2.682 -22.536 1.00 85.00 73 CYS A C 1
ATOM 577 O O . CYS A 1 73 ? 29.280 2.318 -21.412 1.00 85.00 73 CYS A O 1
ATOM 579 N N . ASP A 1 74 ? 30.258 3.841 -22.750 1.00 82.62 74 ASP A N 1
ATOM 580 C CA . ASP A 1 74 ? 30.584 4.796 -21.687 1.00 82.62 74 ASP A CA 1
ATOM 581 C C . ASP A 1 74 ? 29.319 5.343 -21.015 1.00 82.62 74 ASP A C 1
ATOM 583 O O . ASP A 1 74 ? 29.248 5.426 -19.784 1.00 82.62 74 ASP A O 1
ATOM 587 N N . GLU A 1 75 ? 28.286 5.653 -21.799 1.00 84.69 75 GLU A N 1
ATOM 588 C CA . GLU A 1 75 ? 27.027 6.151 -21.250 1.00 84.69 75 GLU A CA 1
ATOM 589 C C . GLU A 1 75 ? 26.237 5.060 -20.516 1.00 84.69 75 GLU A C 1
ATOM 591 O O . GLU A 1 75 ? 25.713 5.303 -19.426 1.00 84.69 75 GLU A O 1
ATOM 596 N N . LEU A 1 76 ? 26.209 3.832 -21.043 1.00 85.50 76 LEU A N 1
ATOM 597 C CA . LEU A 1 76 ? 25.621 2.689 -20.338 1.00 85.50 76 LEU A CA 1
ATOM 598 C C . LEU A 1 76 ? 26.337 2.428 -19.008 1.00 85.50 76 LEU A C 1
ATOM 600 O O . LEU A 1 76 ? 25.685 2.193 -17.988 1.00 85.50 76 LEU A O 1
ATOM 604 N N . LEU A 1 77 ? 27.669 2.530 -18.982 1.00 85.00 77 LEU A N 1
ATOM 605 C CA . LEU A 1 77 ? 28.451 2.414 -17.753 1.00 85.00 77 LEU A CA 1
ATOM 606 C C . LEU A 1 77 ? 28.123 3.545 -16.765 1.00 85.00 77 LEU A C 1
ATOM 608 O O . LEU A 1 77 ? 28.029 3.301 -15.558 1.00 85.00 77 LEU A O 1
ATOM 612 N N . ARG A 1 78 ? 27.929 4.777 -17.251 1.00 86.25 78 ARG A N 1
ATOM 613 C CA . ARG A 1 78 ? 27.521 5.923 -16.425 1.00 86.25 78 ARG A CA 1
ATOM 614 C C . ARG A 1 78 ? 26.145 5.701 -15.797 1.00 86.25 78 ARG A C 1
ATOM 616 O O . ARG A 1 78 ? 25.990 5.935 -14.597 1.00 86.25 78 ARG A O 1
ATOM 623 N N . LEU A 1 79 ? 25.167 5.235 -16.575 1.00 85.38 79 LEU A N 1
ATOM 624 C CA . LEU A 1 79 ? 23.829 4.916 -16.073 1.00 85.38 79 LEU A CA 1
ATOM 625 C C . LEU A 1 79 ? 23.866 3.773 -15.059 1.00 85.38 79 LEU A C 1
ATOM 627 O O . LEU A 1 79 ? 23.286 3.908 -13.985 1.00 85.38 79 LEU A O 1
ATOM 631 N N . LEU A 1 80 ? 24.617 2.705 -15.337 1.00 85.75 80 LEU A N 1
ATOM 632 C CA . LEU A 1 80 ? 24.772 1.588 -14.407 1.00 85.75 80 LEU A CA 1
ATOM 633 C C . LEU A 1 80 ? 25.324 2.052 -13.051 1.00 85.75 80 LEU A C 1
ATOM 635 O O . LEU A 1 80 ? 24.804 1.666 -12.006 1.00 85.75 80 LEU A O 1
ATOM 639 N N . LYS A 1 81 ? 26.344 2.921 -13.052 1.00 83.88 81 LYS A N 1
ATOM 640 C CA . LYS A 1 81 ? 26.900 3.503 -11.818 1.00 83.88 81 LYS A CA 1
ATOM 641 C C . LYS A 1 81 ? 25.860 4.315 -11.042 1.00 83.88 81 LYS A C 1
ATOM 643 O O . LYS A 1 81 ? 25.768 4.159 -9.827 1.00 83.88 81 LYS A O 1
ATOM 648 N N . MET A 1 82 ? 25.075 5.144 -11.733 1.00 84.12 82 MET A N 1
ATOM 649 C CA . MET A 1 82 ? 23.991 5.921 -11.119 1.00 84.12 82 MET A CA 1
ATOM 650 C C . MET A 1 82 ? 22.943 5.010 -10.473 1.00 84.12 82 MET A C 1
ATOM 652 O O . MET A 1 82 ? 22.636 5.175 -9.295 1.00 84.12 82 MET A O 1
ATOM 656 N N . THR A 1 83 ? 22.460 4.001 -11.202 1.00 84.75 83 THR A N 1
ATOM 657 C CA . THR A 1 83 ? 21.460 3.054 -10.694 1.00 84.75 83 THR A CA 1
ATOM 658 C C . THR A 1 83 ? 21.980 2.263 -9.494 1.00 84.75 83 THR A C 1
ATOM 660 O O . THR A 1 83 ? 21.255 2.076 -8.520 1.00 84.75 83 THR A O 1
ATOM 663 N N . CYS A 1 84 ? 23.244 1.831 -9.507 1.00 83.25 84 CYS A N 1
ATOM 664 C CA . CYS A 1 84 ? 23.852 1.164 -8.355 1.00 83.25 84 CYS A CA 1
ATOM 665 C C . CYS A 1 84 ? 23.898 2.069 -7.115 1.00 83.25 84 CYS A C 1
ATOM 667 O O . CYS A 1 84 ? 23.593 1.606 -6.016 1.00 83.25 84 CYS A O 1
ATOM 669 N N . TYR A 1 85 ? 24.251 3.348 -7.280 1.00 85.12 85 TYR A N 1
ATOM 670 C CA . TYR A 1 85 ? 24.275 4.310 -6.176 1.00 85.12 85 TYR A CA 1
ATOM 671 C C . TYR A 1 85 ? 22.872 4.570 -5.612 1.00 85.12 85 TYR A C 1
ATOM 673 O O . TYR A 1 85 ? 22.667 4.529 -4.402 1.00 85.12 85 TYR A O 1
ATOM 681 N N . GLU A 1 86 ? 21.888 4.772 -6.483 1.00 84.00 86 GLU A N 1
ATOM 682 C CA . GLU A 1 86 ? 20.495 4.978 -6.079 1.00 84.00 86 GLU A CA 1
ATOM 683 C C . GLU A 1 86 ? 19.928 3.759 -5.353 1.00 84.00 86 GLU A C 1
ATOM 685 O O . GLU A 1 86 ? 19.315 3.911 -4.298 1.00 84.00 86 GLU A O 1
ATOM 690 N N . ASN A 1 87 ? 20.195 2.550 -5.853 1.00 83.88 87 ASN A N 1
ATOM 691 C CA . ASN A 1 87 ? 19.802 1.312 -5.183 1.00 83.88 87 ASN A CA 1
ATOM 692 C C . ASN A 1 87 ? 20.448 1.180 -3.801 1.00 83.88 87 ASN A C 1
ATOM 694 O O . ASN A 1 87 ? 19.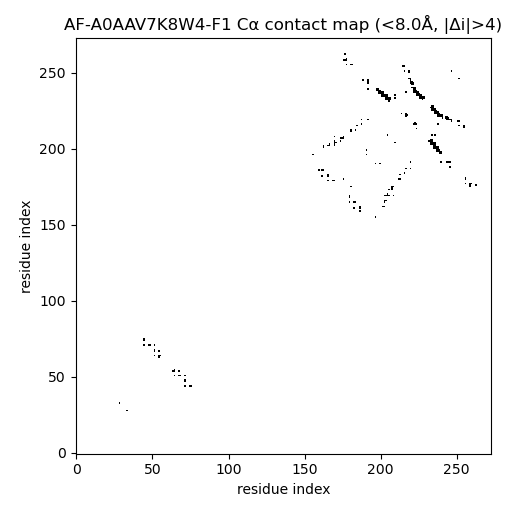789 0.742 -2.859 1.00 83.88 87 ASN A O 1
ATOM 698 N N . PHE A 1 88 ? 21.713 1.577 -3.659 1.00 90.44 88 PHE A N 1
ATOM 699 C CA . PHE A 1 88 ? 22.399 1.582 -2.370 1.00 90.44 88 PHE A CA 1
ATOM 700 C C . PHE A 1 88 ? 21.765 2.574 -1.381 1.00 90.44 88 PHE A C 1
ATOM 702 O O . PHE A 1 88 ? 21.463 2.208 -0.244 1.00 90.44 88 PHE A O 1
ATOM 709 N N . GLU A 1 89 ? 21.501 3.810 -1.809 1.00 90.25 89 GLU A N 1
ATOM 710 C CA . GLU A 1 89 ? 20.840 4.816 -0.968 1.00 90.25 89 GLU A CA 1
ATOM 711 C C . GLU A 1 89 ? 19.406 4.407 -0.601 1.00 90.25 89 GLU A C 1
ATOM 713 O O . GLU A 1 89 ? 18.974 4.595 0.538 1.00 90.25 89 GLU A O 1
ATOM 718 N N . LEU A 1 90 ? 18.667 3.802 -1.536 1.00 89.25 90 LEU A N 1
ATOM 719 C CA . LEU A 1 90 ? 17.339 3.250 -1.272 1.00 89.25 90 LEU A CA 1
ATOM 720 C C . LEU A 1 90 ? 17.400 2.101 -0.262 1.00 89.25 90 LEU A C 1
ATOM 722 O O . LEU A 1 90 ? 16.612 2.100 0.681 1.00 89.25 90 LEU A O 1
ATOM 726 N N . ALA A 1 91 ? 18.350 1.173 -0.397 1.00 90.50 91 ALA A N 1
ATOM 727 C CA . ALA A 1 91 ? 18.534 0.082 0.559 1.00 90.50 91 ALA A CA 1
ATOM 728 C C . ALA A 1 91 ? 18.803 0.613 1.977 1.00 90.50 91 ALA A C 1
ATOM 730 O O . ALA A 1 91 ? 18.158 0.184 2.933 1.00 90.50 91 ALA A O 1
ATOM 731 N N . LYS A 1 92 ? 19.671 1.624 2.103 1.00 93.06 92 LYS A N 1
ATOM 732 C CA . LYS A 1 92 ? 19.958 2.291 3.379 1.00 93.06 92 LYS A CA 1
ATOM 733 C C . LYS A 1 92 ? 18.723 2.977 3.973 1.00 93.06 92 LYS A C 1
ATOM 735 O O . LYS A 1 92 ? 18.489 2.890 5.176 1.00 93.06 92 LYS A O 1
ATOM 740 N N . LYS A 1 93 ? 17.912 3.651 3.150 1.00 93.69 93 LYS A N 1
ATOM 741 C CA . LYS A 1 93 ? 16.646 4.260 3.600 1.00 93.69 93 LYS A CA 1
ATOM 742 C C . LYS A 1 93 ? 15.647 3.207 4.079 1.00 93.69 93 LYS A C 1
ATOM 744 O O . LYS A 1 93 ? 15.001 3.412 5.102 1.00 93.69 93 LYS A O 1
ATOM 749 N N . VAL A 1 94 ? 15.532 2.085 3.369 1.00 91.69 94 VAL A N 1
ATOM 750 C CA . VAL A 1 94 ? 14.665 0.964 3.766 1.00 91.69 94 VAL A CA 1
ATOM 751 C C . VAL A 1 94 ? 15.110 0.380 5.106 1.00 91.69 94 VAL A C 1
ATOM 753 O O . VAL A 1 94 ? 14.267 0.155 5.972 1.00 91.69 94 VAL A O 1
ATOM 756 N N . GLU A 1 95 ? 16.413 0.190 5.311 1.00 96.31 95 GLU A N 1
ATOM 757 C CA . GLU A 1 95 ? 16.968 -0.280 6.585 1.00 96.31 95 GLU A CA 1
ATOM 758 C C . GLU A 1 95 ? 16.633 0.684 7.735 1.00 96.31 95 GLU A C 1
ATOM 760 O O . GLU A 1 95 ? 16.083 0.269 8.753 1.00 96.31 95 GLU A O 1
ATOM 765 N N . GLN A 1 96 ? 16.839 1.990 7.536 1.00 95.38 96 GLN A N 1
ATOM 766 C CA . GLN A 1 96 ? 16.499 3.016 8.530 1.00 95.38 96 GLN A CA 1
ATOM 767 C C . GLN A 1 96 ? 15.005 3.037 8.883 1.00 95.38 96 GLN A C 1
ATOM 769 O O . GLN A 1 96 ? 14.648 3.104 10.060 1.00 95.38 96 GLN A O 1
ATOM 774 N N . LEU A 1 97 ? 14.124 2.970 7.879 1.00 95.44 97 LEU A N 1
ATOM 775 C CA . LEU A 1 97 ? 12.675 2.930 8.098 1.00 95.44 97 LEU A CA 1
ATOM 776 C C . LEU A 1 97 ? 12.243 1.646 8.813 1.00 95.44 97 LEU A C 1
ATOM 778 O O . LEU A 1 97 ? 11.363 1.685 9.673 1.00 95.44 97 LEU A O 1
ATOM 782 N N . THR A 1 98 ? 12.881 0.523 8.488 1.00 96.12 98 THR A N 1
ATOM 783 C CA . THR A 1 98 ? 12.640 -0.763 9.150 1.00 96.12 98 THR A CA 1
ATOM 784 C C . THR A 1 98 ? 13.027 -0.691 10.625 1.00 96.12 98 THR A C 1
ATOM 786 O O . THR A 1 98 ? 12.255 -1.106 11.491 1.00 96.12 98 THR A O 1
ATOM 789 N N . ASP A 1 99 ? 14.184 -0.108 10.938 1.00 97.38 99 ASP A N 1
ATOM 790 C CA . ASP A 1 99 ? 14.637 0.088 12.313 1.00 97.38 99 ASP A CA 1
ATOM 791 C C . ASP A 1 99 ? 13.714 1.006 13.116 1.00 97.38 99 ASP A C 1
ATOM 793 O O . ASP A 1 99 ? 13.384 0.690 14.264 1.00 97.38 99 ASP A O 1
ATOM 797 N N . GLU A 1 100 ? 13.268 2.117 12.527 1.00 97.56 100 GLU A N 1
ATOM 798 C CA . GLU A 1 100 ? 12.343 3.041 13.187 1.00 97.56 100 GLU A CA 1
ATOM 799 C C . GLU A 1 100 ? 10.977 2.385 13.427 1.00 97.56 100 GLU A C 1
ATOM 801 O O . GLU A 1 100 ? 10.449 2.435 14.540 1.00 97.56 100 GLU A O 1
ATOM 806 N N . SER A 1 101 ? 10.447 1.665 12.434 1.00 96.50 101 SER A N 1
ATOM 807 C CA . SER A 1 101 ? 9.209 0.895 12.584 1.00 96.50 101 SER A CA 1
ATOM 808 C C . SER A 1 101 ? 9.327 -0.153 13.697 1.00 96.50 101 SER A C 1
ATOM 810 O O . SER A 1 101 ? 8.474 -0.228 14.582 1.00 96.50 101 SER A O 1
ATOM 812 N N . ASN A 1 102 ? 10.436 -0.896 13.748 1.00 97.38 102 ASN A N 1
ATOM 813 C CA . ASN A 1 102 ? 10.701 -1.877 14.803 1.00 97.38 102 ASN A CA 1
ATOM 814 C C . ASN A 1 102 ? 10.845 -1.244 16.196 1.00 97.38 102 ASN A C 1
ATOM 816 O O . ASN A 1 102 ? 10.580 -1.894 17.213 1.00 97.38 102 ASN A O 1
ATOM 820 N N . ARG A 1 103 ? 11.315 0.005 16.293 1.00 98.06 103 ARG A N 1
ATOM 821 C CA . ARG A 1 103 ? 11.326 0.750 17.562 1.00 98.06 103 ARG A CA 1
ATOM 822 C C . ARG A 1 103 ? 9.911 1.107 17.992 1.00 98.06 103 ARG A C 1
ATOM 824 O O . ARG A 1 103 ? 9.582 0.905 19.158 1.00 98.06 103 ARG A O 1
ATOM 831 N N . GLU A 1 104 ? 9.078 1.575 17.071 1.00 97.75 104 GLU A N 1
ATOM 832 C CA . GLU A 1 104 ? 7.697 1.944 17.380 1.00 97.75 104 GLU A CA 1
ATOM 833 C C . GLU A 1 104 ? 6.848 0.729 17.768 1.00 97.75 104 GLU A C 1
ATOM 835 O O . GLU A 1 104 ? 6.157 0.761 18.785 1.00 97.75 104 GLU A O 1
ATOM 840 N N . ILE A 1 105 ? 6.994 -0.392 17.055 1.00 97.25 105 ILE A N 1
ATOM 841 C CA . ILE A 1 105 ? 6.346 -1.664 17.409 1.00 97.25 105 ILE A CA 1
ATOM 842 C C . ILE A 1 105 ? 6.691 -2.065 18.848 1.00 97.25 105 ILE A C 1
ATOM 844 O O . ILE A 1 105 ? 5.802 -2.433 19.613 1.00 97.25 105 ILE A O 1
ATOM 848 N N . ARG A 1 106 ? 7.964 -1.945 19.251 1.00 98.31 106 ARG A N 1
ATOM 849 C CA . ARG A 1 106 ? 8.391 -2.240 20.628 1.00 98.31 106 ARG A CA 1
ATOM 850 C C . ARG A 1 106 ? 7.737 -1.316 21.655 1.00 98.31 106 ARG A C 1
ATOM 852 O O . ARG A 1 106 ? 7.274 -1.797 22.684 1.00 98.31 106 ARG A O 1
ATOM 859 N N . ARG A 1 107 ? 7.637 -0.013 21.371 1.00 97.94 107 ARG A N 1
ATOM 860 C CA . ARG A 1 107 ? 6.951 0.942 22.263 1.00 97.94 107 ARG A CA 1
ATOM 861 C C . ARG A 1 107 ? 5.472 0.596 22.435 1.00 97.94 107 ARG A C 1
ATOM 863 O O . ARG A 1 107 ? 4.959 0.638 23.554 1.00 97.94 107 ARG A O 1
ATOM 870 N N . VAL A 1 108 ? 4.793 0.250 21.343 1.00 97.81 108 VAL A N 1
ATOM 871 C CA . VAL A 1 108 ? 3.380 -0.150 21.371 1.00 97.81 108 VAL A CA 1
ATOM 872 C C . VAL A 1 108 ? 3.202 -1.461 22.137 1.00 97.81 108 VAL A C 1
ATOM 874 O O . VAL A 1 108 ? 2.319 -1.542 22.988 1.00 97.81 108 VAL A O 1
ATOM 877 N N . ASP A 1 109 ? 4.061 -2.456 21.910 1.00 98.31 109 ASP A N 1
ATOM 878 C CA . ASP A 1 109 ? 4.040 -3.733 22.634 1.00 98.31 109 ASP A CA 1
ATOM 879 C C . ASP A 1 109 ? 4.211 -3.538 24.153 1.00 98.31 109 ASP A C 1
ATOM 881 O O . ASP A 1 109 ? 3.429 -4.062 24.954 1.00 98.31 109 ASP A O 1
ATOM 885 N N . ASP A 1 110 ? 5.159 -2.695 24.571 1.00 98.44 110 ASP A N 1
ATOM 886 C CA . ASP A 1 110 ? 5.345 -2.340 25.981 1.00 98.44 110 ASP A CA 1
ATOM 887 C C . ASP A 1 110 ? 4.115 -1.625 26.563 1.00 98.44 110 ASP A C 1
ATOM 889 O O . ASP A 1 110 ? 3.693 -1.903 27.695 1.00 98.44 110 ASP A O 1
ATOM 893 N N . LYS A 1 111 ? 3.478 -0.741 25.784 1.00 98.44 111 LYS A N 1
ATOM 894 C CA . LYS A 1 111 ? 2.250 -0.056 26.207 1.00 98.44 111 LYS A CA 1
ATOM 895 C C . LYS A 1 111 ? 1.081 -1.027 26.373 1.00 98.44 111 LYS A C 1
ATOM 897 O O . LYS A 1 111 ? 0.336 -0.903 27.348 1.00 98.44 111 LYS A O 1
ATOM 902 N N . VAL A 1 112 ? 0.933 -1.998 25.473 1.00 98.19 112 VAL A N 1
ATOM 903 C CA . VAL A 1 112 ? -0.091 -3.050 25.567 1.00 98.19 112 VAL A CA 1
ATOM 904 C C . VAL A 1 112 ? 0.120 -3.885 26.830 1.00 98.19 112 VAL A C 1
ATOM 906 O O . VAL A 1 112 ? -0.815 -4.048 27.615 1.00 98.19 112 VAL A O 1
ATOM 909 N N . LYS A 1 113 ? 1.357 -4.322 27.104 1.00 98.38 113 LYS A N 1
ATOM 910 C CA . LYS A 1 113 ? 1.698 -5.062 28.334 1.00 98.38 113 LYS A CA 1
ATOM 911 C C . LYS A 1 113 ? 1.346 -4.284 29.603 1.00 98.38 113 LYS A C 1
ATOM 913 O O . LYS A 1 113 ? 0.827 -4.864 30.561 1.00 98.38 113 LYS A O 1
ATOM 918 N N . TYR A 1 114 ? 1.608 -2.977 29.615 1.00 98.38 114 TYR A N 1
ATOM 919 C CA . TYR A 1 114 ? 1.250 -2.104 30.732 1.00 98.38 114 TYR A CA 1
ATOM 920 C C . TYR A 1 114 ? -0.271 -2.018 30.933 1.00 98.38 114 TYR A C 1
ATOM 922 O O . TYR A 1 114 ? -0.759 -2.233 32.045 1.00 98.38 114 TYR A O 1
ATOM 930 N N . LEU A 1 115 ? -1.028 -1.767 29.862 1.00 97.69 115 LEU A N 1
ATOM 931 C CA . LEU A 1 115 ? -2.491 -1.671 29.921 1.00 97.69 115 LEU A CA 1
ATOM 932 C C . LEU A 1 115 ? -3.136 -2.997 30.354 1.00 97.69 115 LEU A C 1
ATOM 934 O O . LEU A 1 115 ? -4.085 -2.998 31.139 1.00 97.69 115 LEU A O 1
ATOM 938 N N . ASP A 1 116 ? -2.586 -4.134 29.930 1.00 97.81 116 ASP A N 1
ATOM 939 C CA . ASP A 1 116 ? -3.020 -5.457 30.386 1.00 97.81 116 ASP A CA 1
ATOM 940 C C . ASP A 1 116 ? -2.815 -5.655 31.893 1.00 97.81 116 ASP A C 1
ATOM 942 O O . ASP A 1 116 ? -3.651 -6.264 32.577 1.00 97.81 116 ASP A O 1
ATOM 946 N N . LEU A 1 117 ? -1.710 -5.141 32.442 1.00 98.19 117 LEU A N 1
ATOM 947 C CA . LEU A 1 117 ? -1.451 -5.174 33.877 1.00 98.19 117 LEU A CA 1
ATOM 948 C C . LEU A 1 117 ? -2.453 -4.296 34.641 1.00 98.19 117 LEU A C 1
ATOM 950 O O . LEU A 1 117 ? -3.055 -4.769 35.612 1.00 98.19 117 LEU A O 1
ATOM 954 N N . GLU A 1 118 ? -2.696 -3.065 34.183 1.00 97.81 118 GLU A N 1
ATOM 955 C CA . GLU A 1 118 ? -3.707 -2.168 34.763 1.00 97.81 118 GLU A CA 1
ATOM 956 C C . GLU A 1 118 ? -5.114 -2.778 34.712 1.00 97.81 118 GLU A C 1
ATOM 958 O O . GLU A 1 118 ? -5.860 -2.743 35.699 1.00 97.81 118 GLU A O 1
ATOM 963 N N . GLN A 1 119 ? -5.470 -3.421 33.597 1.00 97.88 119 GLN A N 1
ATOM 964 C CA . GLN A 1 119 ? -6.752 -4.100 33.443 1.00 97.88 119 GLN A CA 1
ATOM 965 C C . GLN A 1 119 ? -6.883 -5.270 34.432 1.00 97.88 119 GLN A C 1
ATOM 967 O O . GLN A 1 119 ? -7.938 -5.452 35.053 1.00 97.88 119 GLN A O 1
ATOM 972 N N . LYS A 1 120 ? -5.814 -6.056 34.636 1.00 97.81 120 LYS A N 1
ATOM 973 C CA . LYS A 1 120 ? -5.775 -7.140 35.637 1.00 97.81 120 LYS A CA 1
ATOM 974 C C . LYS A 1 120 ? -5.947 -6.604 37.061 1.00 97.81 120 LYS A C 1
ATOM 976 O O . LYS A 1 120 ? -6.709 -7.195 37.832 1.00 97.81 120 LYS A O 1
ATOM 981 N N . ILE A 1 121 ? -5.290 -5.496 37.413 1.00 97.62 121 ILE A N 1
ATOM 982 C CA . ILE A 1 121 ? -5.428 -4.839 38.726 1.00 97.62 121 ILE A CA 1
ATOM 983 C C . ILE A 1 121 ? -6.866 -4.343 38.925 1.00 97.62 121 ILE A C 1
ATOM 985 O O . ILE A 1 121 ? -7.510 -4.686 39.919 1.00 97.62 121 ILE A O 1
ATOM 989 N N . THR A 1 122 ? -7.416 -3.633 37.941 1.00 96.88 122 THR A N 1
ATOM 990 C CA . THR A 1 122 ? -8.789 -3.108 37.974 1.00 96.88 122 THR A CA 1
ATOM 991 C C . THR A 1 122 ? -9.818 -4.229 38.140 1.00 96.88 122 THR A C 1
ATOM 993 O O . THR A 1 122 ? -10.704 -4.148 38.995 1.00 96.88 122 THR A O 1
ATOM 996 N N . LYS A 1 123 ? -9.662 -5.342 37.410 1.00 96.81 123 LYS A N 1
ATOM 997 C CA . LYS A 1 123 ? -10.510 -6.538 37.559 1.00 96.81 123 LYS A CA 1
ATOM 998 C C . LYS A 1 123 ? -10.449 -7.125 38.975 1.00 96.81 123 LYS A C 1
ATOM 1000 O O . LYS A 1 123 ? -11.480 -7.564 39.491 1.00 96.81 123 LYS A O 1
ATOM 1005 N N . ARG A 1 124 ? -9.277 -7.148 39.624 1.00 95.69 124 ARG A N 1
ATOM 1006 C CA . ARG A 1 124 ? -9.135 -7.612 41.021 1.00 95.69 124 ARG A CA 1
ATOM 1007 C C . ARG A 1 124 ? -9.842 -6.670 41.999 1.00 95.69 124 ARG A C 1
ATOM 1009 O O . ARG A 1 124 ? -10.600 -7.153 42.838 1.00 95.69 124 ARG A O 1
ATOM 1016 N N . ASN A 1 125 ? -9.677 -5.358 41.837 1.00 95.06 125 ASN A N 1
ATOM 1017 C CA . ASN A 1 125 ? -10.331 -4.348 42.676 1.00 95.06 125 ASN A CA 1
ATOM 1018 C C . ASN A 1 125 ? -11.863 -4.377 42.535 1.00 95.06 125 ASN A C 1
ATOM 1020 O O . ASN A 1 125 ? -12.589 -4.340 43.524 1.00 95.06 125 ASN A O 1
ATOM 1024 N N . LEU A 1 126 ? -12.390 -4.552 41.321 1.00 94.38 126 LEU A N 1
ATOM 1025 C CA . LEU A 1 126 ? -13.835 -4.705 41.117 1.00 94.38 126 LEU A CA 1
ATOM 1026 C C . LEU A 1 126 ? -14.393 -5.957 41.810 1.00 94.38 126 LEU A C 1
ATOM 1028 O O . LEU A 1 126 ? -15.488 -5.920 42.375 1.00 94.38 126 LEU A O 1
ATOM 1032 N N . LYS A 1 127 ? -13.646 -7.071 41.810 1.00 94.25 127 LYS A N 1
ATOM 1033 C CA . LYS A 1 127 ? -14.045 -8.294 42.527 1.00 94.25 127 LYS A CA 1
ATOM 1034 C C . LYS A 1 127 ? -14.103 -8.077 44.042 1.00 94.25 127 LYS A C 1
ATOM 1036 O O . LYS A 1 127 ? -15.012 -8.610 44.677 1.00 94.25 127 LYS A O 1
ATOM 1041 N N . THR A 1 128 ? -13.179 -7.315 44.629 1.00 91.44 128 THR A N 1
ATOM 1042 C CA . THR A 1 128 ? -13.197 -7.029 46.075 1.00 91.44 128 THR A CA 1
ATOM 1043 C C . THR A 1 128 ? -14.342 -6.090 46.451 1.00 91.44 128 THR A C 1
ATOM 1045 O O . THR A 1 128 ? -15.050 -6.371 47.418 1.00 91.44 128 THR A O 1
ATOM 1048 N N . VAL A 1 129 ? -14.605 -5.049 45.653 1.00 90.94 129 VAL A N 1
ATOM 1049 C CA . VAL A 1 129 ? -15.758 -4.148 45.848 1.00 90.94 129 VAL A CA 1
ATOM 1050 C C . VAL A 1 129 ? -17.083 -4.916 45.761 1.00 90.94 129 VAL A C 1
ATOM 1052 O O . VAL A 1 129 ? -17.914 -4.799 46.660 1.00 90.94 129 VAL A O 1
ATOM 1055 N N . ARG A 1 130 ? -17.257 -5.786 44.753 1.00 88.44 130 ARG A N 1
ATOM 1056 C CA . ARG A 1 130 ? -18.459 -6.637 44.616 1.00 88.44 130 ARG A CA 1
ATOM 1057 C C . ARG A 1 130 ? -18.657 -7.616 45.777 1.00 88.44 130 ARG A C 1
ATOM 1059 O O . ARG A 1 130 ? -19.792 -7.953 46.099 1.00 88.44 130 ARG A O 1
ATOM 1066 N N . LYS A 1 131 ? -17.579 -8.107 46.398 1.00 87.19 131 LYS A N 1
ATOM 1067 C CA . LYS A 1 131 ? -17.691 -8.949 47.602 1.00 87.19 131 LYS A CA 1
ATOM 1068 C C . LYS A 1 131 ? -18.195 -8.142 48.800 1.00 87.19 131 LYS A C 1
ATOM 1070 O O . LYS A 1 131 ? -19.084 -8.616 49.494 1.00 87.19 131 LYS A O 1
ATOM 1075 N N . LYS A 1 132 ? -17.682 -6.921 49.000 1.00 81.50 132 LYS A N 1
ATOM 1076 C CA . LYS A 1 132 ? -18.101 -6.030 50.098 1.00 81.50 132 LYS A CA 1
ATOM 1077 C C . LYS A 1 132 ? -19.553 -5.554 49.970 1.00 81.50 132 LYS A C 1
ATOM 1079 O O . LYS A 1 132 ? -20.229 -5.400 50.979 1.00 81.50 132 LYS A O 1
ATOM 1084 N N . SER A 1 133 ? -20.061 -5.349 48.752 1.00 75.81 133 SER A N 1
ATOM 1085 C CA . SER A 1 133 ? -21.464 -4.949 48.557 1.00 75.81 133 SER A CA 1
ATOM 1086 C C . SER A 1 133 ? -22.463 -6.077 48.850 1.00 75.81 133 SER A C 1
ATOM 1088 O O . SER A 1 133 ? -23.577 -5.806 49.288 1.00 75.81 133 SER A O 1
ATOM 1090 N N . ARG A 1 134 ? -22.065 -7.345 48.677 1.00 68.44 134 ARG A N 1
ATOM 1091 C CA . ARG A 1 134 ? -22.909 -8.512 48.994 1.00 68.44 134 ARG A CA 1
ATOM 1092 C C . ARG A 1 134 ? -23.061 -8.783 50.492 1.00 68.44 134 ARG A C 1
ATOM 1094 O O . ARG A 1 134 ? -24.032 -9.414 50.877 1.00 68.44 134 ARG A O 1
ATOM 1101 N N . THR A 1 135 ? -22.142 -8.315 51.335 1.00 62.09 135 THR A N 1
ATOM 1102 C CA . THR A 1 135 ? -22.229 -8.492 52.797 1.00 62.09 135 THR A CA 1
ATOM 1103 C C . THR A 1 135 ? -23.037 -7.398 53.499 1.00 62.09 135 THR A C 1
ATOM 1105 O O . THR A 1 135 ? -23.383 -7.567 54.659 1.00 62.09 135 THR A O 1
ATOM 1108 N N . ASN A 1 136 ? -23.374 -6.306 52.801 1.00 58.16 136 ASN A N 1
ATOM 1109 C CA . ASN A 1 136 ? -24.105 -5.161 53.360 1.00 58.16 136 ASN A CA 1
ATOM 1110 C C . ASN A 1 136 ? -25.562 -5.063 52.870 1.00 58.16 136 ASN A C 1
ATOM 1112 O O . ASN A 1 136 ? -26.140 -3.983 52.908 1.00 58.16 136 ASN A O 1
ATOM 1116 N N . THR A 1 137 ? -26.166 -6.156 52.392 1.00 51.47 137 THR A N 1
ATOM 1117 C CA . THR A 1 137 ? -27.601 -6.182 52.059 1.00 51.47 137 THR A CA 1
ATOM 1118 C C . THR A 1 137 ? -28.405 -6.707 53.256 1.00 51.47 137 THR A C 1
ATOM 1120 O O . THR A 1 137 ? -28.247 -7.874 53.615 1.00 51.47 137 THR A O 1
ATOM 1123 N N . PRO A 1 138 ? -29.259 -5.881 53.894 1.00 52.84 138 PRO A N 1
ATOM 1124 C CA . PRO A 1 138 ? -30.274 -6.359 54.826 1.00 52.84 138 PRO A CA 1
ATOM 1125 C C . PRO A 1 138 ? -31.292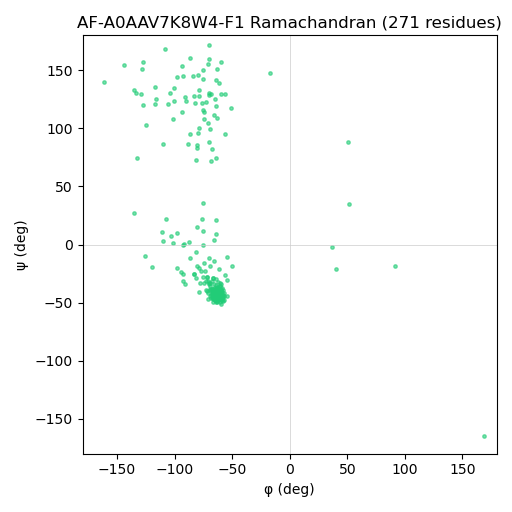 -7.254 54.106 1.00 52.84 138 PRO A C 1
ATOM 1127 O O . PRO A 1 138 ? -31.526 -7.094 52.911 1.00 52.84 138 PRO A O 1
ATOM 1130 N N . HIS A 1 139 ? -31.858 -8.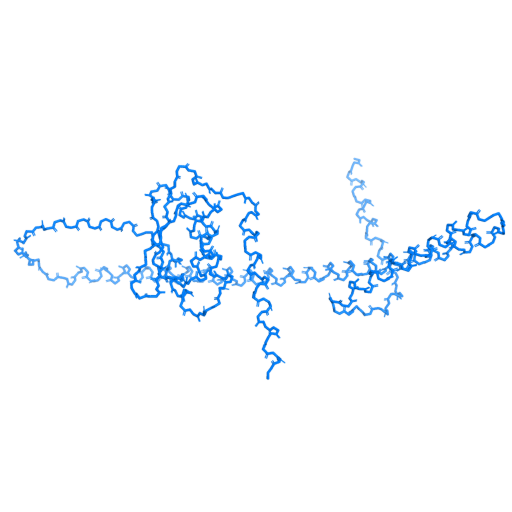184 54.877 1.00 55.09 139 HIS A N 1
ATOM 1131 C CA . HIS A 1 139 ? -32.906 -9.178 54.594 1.00 55.09 139 HIS A CA 1
ATOM 1132 C C . HIS A 1 139 ? -33.807 -8.985 53.342 1.00 55.09 139 HIS A C 1
ATOM 1134 O O . HIS A 1 139 ? -34.191 -7.867 53.002 1.00 55.09 139 HIS A O 1
ATOM 1140 N N . PRO A 1 140 ? -34.262 -10.089 52.707 1.00 52.78 140 PRO A N 1
ATOM 1141 C CA . PRO A 1 140 ? -35.054 -10.054 51.493 1.00 52.78 140 PRO A CA 1
ATOM 1142 C C . PRO A 1 140 ? -36.484 -9.607 51.806 1.00 52.78 140 PRO A C 1
ATOM 1144 O O . PRO A 1 140 ? -37.252 -10.334 52.435 1.00 52.78 140 PRO A O 1
ATOM 1147 N N . TYR A 1 141 ? -36.865 -8.436 51.307 1.00 57.00 141 TYR A N 1
ATOM 1148 C CA . TYR A 1 141 ? -38.271 -8.145 51.062 1.00 57.00 141 TYR A CA 1
ATOM 1149 C C . TYR A 1 141 ? -38.696 -8.902 49.800 1.00 57.00 141 TYR A C 1
ATOM 1151 O O . TYR A 1 141 ? -38.170 -8.652 48.715 1.00 57.00 141 TYR A O 1
ATOM 1159 N N . LYS A 1 142 ? -39.624 -9.853 49.955 1.00 52.00 142 LYS A N 1
ATOM 1160 C CA . LYS A 1 142 ? -40.374 -10.456 48.845 1.00 52.00 142 LYS A CA 1
ATOM 1161 C C . LYS A 1 142 ? -41.234 -9.362 48.194 1.00 52.00 142 LYS A C 1
ATOM 1163 O O . LYS A 1 142 ? -42.088 -8.817 48.894 1.00 52.00 142 LYS A O 1
ATOM 1168 N N . PRO A 1 143 ? -41.057 -9.043 46.902 1.00 55.16 143 PRO A N 1
ATOM 1169 C CA . PRO A 1 143 ? -42.015 -8.217 46.182 1.00 55.16 143 PRO A CA 1
ATOM 1170 C C . PRO A 1 143 ? -43.270 -9.044 45.843 1.00 55.16 143 PRO A C 1
ATOM 1172 O O . PRO A 1 143 ? -43.149 -10.260 45.659 1.00 55.16 143 PRO A O 1
ATOM 1175 N N . PRO A 1 144 ? -44.457 -8.419 45.750 1.00 52.06 144 PRO A N 1
ATOM 1176 C CA . PRO A 1 144 ? -45.672 -9.070 45.268 1.00 52.06 144 PRO A CA 1
ATOM 1177 C C . PRO A 1 144 ? -45.516 -9.488 43.802 1.00 52.06 144 PRO A C 1
ATOM 1179 O O . PRO A 1 144 ? -44.910 -8.772 43.007 1.00 52.06 144 PRO A O 1
ATOM 1182 N N . GLU A 1 145 ? -46.063 -10.652 43.463 1.00 52.47 145 GLU A N 1
ATOM 1183 C CA . GLU A 1 145 ? -46.119 -11.180 42.101 1.00 52.47 145 GLU A CA 1
ATOM 1184 C C . GLU A 1 145 ? -46.954 -10.255 41.203 1.00 52.47 145 GLU A C 1
ATOM 1186 O O . GLU A 1 145 ? -48.176 -10.198 41.321 1.00 52.47 145 GLU A O 1
ATOM 1191 N N . GLU A 1 146 ? -46.292 -9.549 40.287 1.00 50.06 146 GLU A N 1
ATOM 1192 C CA . GLU A 1 146 ? -46.944 -8.930 39.133 1.00 50.06 146 GLU A CA 1
ATOM 1193 C C . GLU A 1 146 ? -46.796 -9.817 37.884 1.00 50.06 146 GLU A C 1
ATOM 1195 O O . GLU A 1 146 ? -45.773 -10.489 37.701 1.00 50.06 146 GLU A O 1
ATOM 1200 N N . PRO A 1 147 ? -47.824 -9.851 37.016 1.00 49.19 147 PRO A N 1
ATOM 1201 C CA . PRO A 1 147 ? -47.901 -10.779 35.901 1.00 49.19 147 PRO A CA 1
ATOM 1202 C C . PRO A 1 147 ? -46.883 -10.442 34.808 1.00 49.19 147 PRO A C 1
ATOM 1204 O O . PRO A 1 147 ? -46.801 -9.333 34.283 1.00 49.19 147 PRO A O 1
ATOM 1207 N N . ILE A 1 148 ? -46.126 -11.470 34.439 1.00 45.06 148 ILE A N 1
ATOM 1208 C CA . ILE A 1 148 ? -45.076 -11.460 33.427 1.00 45.06 148 ILE A CA 1
ATOM 1209 C C . ILE A 1 148 ? -45.708 -11.279 32.037 1.00 45.06 148 ILE A C 1
ATOM 1211 O O . ILE A 1 148 ? -46.150 -12.246 31.415 1.00 45.06 148 ILE A O 1
ATOM 1215 N N . ILE A 1 149 ? -45.691 -10.054 31.509 1.00 45.47 149 ILE A N 1
ATOM 1216 C CA . ILE A 1 149 ? -45.805 -9.820 30.065 1.00 45.47 149 ILE A CA 1
ATOM 1217 C C . ILE A 1 149 ? -44.425 -10.094 29.462 1.00 45.47 149 ILE A C 1
ATOM 1219 O O . ILE A 1 149 ? -43.504 -9.282 29.547 1.00 45.47 149 ILE A O 1
ATOM 1223 N N . LYS A 1 150 ? -44.272 -11.282 28.874 1.00 42.78 150 LYS A N 1
ATOM 1224 C CA . LYS A 1 150 ? -43.090 -11.670 28.099 1.00 42.78 150 LYS A CA 1
ATOM 1225 C C . LYS A 1 150 ? -43.055 -10.880 26.788 1.00 42.78 150 LYS A C 1
ATOM 1227 O O . LYS A 1 150 ? -43.539 -11.353 25.767 1.00 42.78 150 LYS A O 1
ATOM 1232 N N . HIS A 1 151 ? -42.454 -9.694 26.799 1.00 36.75 151 HIS A N 1
ATOM 1233 C CA . HIS A 1 151 ? -41.889 -9.119 25.580 1.00 36.75 151 HIS A CA 1
ATOM 1234 C C . HIS A 1 151 ? -40.443 -9.600 25.440 1.00 36.75 151 HIS A C 1
ATOM 1236 O O . HIS A 1 151 ? -39.497 -8.947 25.874 1.00 36.75 151 HIS A O 1
ATOM 1242 N N . GLU A 1 152 ? -40.281 -10.773 24.825 1.00 32.62 152 GLU A N 1
ATOM 1243 C CA . GLU A 1 152 ? -39.013 -11.199 24.235 1.00 32.62 152 GLU A CA 1
ATOM 1244 C C . GLU A 1 152 ? -38.703 -10.298 23.031 1.00 32.62 152 GLU A C 1
ATOM 1246 O O . GLU A 1 152 ? -38.950 -10.639 21.877 1.00 32.62 152 GLU A O 1
ATOM 1251 N N . HIS A 1 153 ? -38.132 -9.122 23.284 1.00 37.16 153 HIS A N 1
ATOM 1252 C CA . HIS A 1 153 ? -37.283 -8.489 22.285 1.00 37.16 153 HIS A CA 1
ATOM 1253 C C . HIS A 1 153 ? -35.907 -9.135 22.372 1.00 37.16 153 HIS A C 1
ATOM 1255 O O . HIS A 1 153 ? -34.989 -8.634 23.019 1.00 37.16 153 HIS A O 1
ATOM 1261 N N . ASN A 1 154 ? -35.798 -10.279 21.699 1.00 37.00 154 ASN A N 1
ATOM 1262 C CA . ASN A 1 154 ? -34.545 -10.939 21.379 1.00 37.00 154 ASN A CA 1
ATOM 1263 C C . ASN A 1 154 ? -33.787 -10.073 20.358 1.00 37.00 154 ASN A C 1
ATOM 1265 O O . ASN A 1 154 ? -33.743 -10.351 19.162 1.00 37.00 154 ASN A O 1
ATOM 1269 N N . SER A 1 155 ? -33.267 -8.939 20.825 1.00 37.72 155 SER A N 1
ATOM 1270 C CA . SER A 1 155 ? -32.317 -8.132 20.079 1.00 37.72 155 SER A CA 1
ATOM 1271 C C . SER A 1 155 ? -30.961 -8.798 20.266 1.00 37.72 155 SER A C 1
ATOM 1273 O O . SER A 1 155 ? -30.207 -8.451 21.176 1.00 37.72 155 SER A O 1
ATOM 1275 N N . ASN A 1 156 ? -30.676 -9.793 19.419 1.00 39.19 156 ASN A N 1
ATOM 1276 C CA . ASN A 1 156 ? -29.314 -10.241 19.135 1.00 39.19 156 ASN A CA 1
ATOM 1277 C C . ASN A 1 156 ? -28.588 -9.072 18.470 1.00 39.19 156 ASN A C 1
ATOM 1279 O O . ASN A 1 156 ? -28.424 -8.987 17.256 1.00 39.19 156 ASN A O 1
ATOM 1283 N N . ARG A 1 157 ? -28.248 -8.090 19.299 1.00 44.62 157 ARG A N 1
ATOM 1284 C CA . ARG A 1 157 ? -27.472 -6.932 18.922 1.00 44.62 157 ARG A CA 1
ATOM 1285 C C . ARG A 1 157 ? -26.056 -7.458 18.776 1.00 44.62 157 ARG A C 1
ATOM 1287 O O . ARG A 1 157 ? -25.423 -7.806 19.768 1.00 44.62 157 ARG A O 1
ATOM 1294 N N . VAL A 1 158 ? -25.590 -7.555 17.539 1.00 46.12 158 VAL A N 1
ATOM 1295 C CA . VAL A 1 158 ? -24.166 -7.638 17.228 1.00 46.12 158 VAL A CA 1
ATOM 1296 C C . VAL A 1 158 ? -23.530 -6.396 17.862 1.00 46.12 158 VAL A C 1
ATOM 1298 O O . VAL A 1 158 ? -23.624 -5.293 17.332 1.00 46.12 158 VAL A O 1
ATOM 1301 N N . ILE A 1 159 ? -23.000 -6.543 19.080 1.00 48.53 159 ILE A N 1
ATOM 1302 C CA . ILE A 1 159 ? -22.186 -5.523 19.744 1.00 48.53 159 ILE A CA 1
ATOM 1303 C C . ILE A 1 159 ? -20.789 -5.684 19.152 1.00 48.53 159 ILE A C 1
ATOM 1305 O O . ILE A 1 159 ? -19.892 -6.233 19.786 1.00 48.53 159 ILE A O 1
ATOM 1309 N N . THR A 1 160 ? -20.618 -5.271 17.900 1.00 52.03 160 THR A N 1
ATOM 1310 C CA . THR A 1 160 ? -19.287 -4.940 17.404 1.00 52.03 160 THR A CA 1
ATOM 1311 C C . THR A 1 160 ? -19.024 -3.507 17.837 1.00 52.03 160 THR A C 1
ATOM 1313 O O . THR A 1 160 ? -19.842 -2.607 17.633 1.00 52.03 160 THR A O 1
ATOM 1316 N N . THR A 1 161 ? -17.886 -3.288 18.487 1.00 57.34 161 THR A N 1
ATOM 1317 C CA . THR A 1 161 ? -17.354 -1.964 18.849 1.00 57.34 161 THR A CA 1
ATOM 1318 C C . THR A 1 161 ? -17.321 -0.993 17.663 1.00 57.34 161 THR A C 1
ATOM 1320 O O . THR A 1 161 ? -17.309 0.222 17.846 1.00 57.34 161 THR A O 1
ATOM 1323 N N . ASP A 1 162 ? -17.383 -1.525 16.445 1.00 64.44 162 ASP A N 1
ATOM 1324 C CA . ASP A 1 162 ? -17.353 -0.782 15.193 1.00 64.44 162 ASP A CA 1
ATOM 1325 C C . ASP A 1 162 ? -18.690 -0.129 14.825 1.00 64.44 162 ASP A C 1
ATOM 1327 O O . ASP A 1 162 ? -18.700 0.850 14.080 1.00 64.44 162 ASP A O 1
ATOM 1331 N N . TYR A 1 163 ? -19.820 -0.586 15.379 1.00 68.38 163 TYR A N 1
ATOM 1332 C CA . TYR A 1 163 ? -21.131 0.013 15.100 1.00 68.38 163 TYR A CA 1
ATOM 1333 C C . TYR A 1 163 ? -21.254 1.442 15.650 1.00 68.38 163 TYR A C 1
ATOM 1335 O O . TYR A 1 163 ? -21.698 2.359 14.952 1.00 68.38 163 TYR A O 1
ATOM 1343 N N . ASP A 1 164 ? -20.838 1.651 16.902 1.00 69.88 164 ASP A N 1
ATOM 1344 C CA . ASP A 1 164 ? -20.861 2.975 17.532 1.00 69.88 164 ASP A CA 1
ATOM 1345 C C . ASP A 1 164 ? -19.826 3.913 16.886 1.00 69.88 164 ASP A C 1
ATOM 1347 O O . ASP A 1 164 ? -20.116 5.090 16.653 1.00 69.88 164 ASP A O 1
ATOM 1351 N N . SER A 1 165 ? -18.676 3.365 16.483 1.00 74.56 165 SER A N 1
ATOM 1352 C CA . SER A 1 165 ? -17.644 4.057 15.703 1.00 74.56 165 SER A CA 1
ATOM 1353 C C . SER A 1 165 ? -18.125 4.483 14.310 1.00 74.56 165 SER A C 1
ATOM 1355 O O . SER A 1 165 ? -17.827 5.590 13.856 1.00 74.56 165 SER A O 1
ATOM 1357 N N . LEU A 1 166 ? -18.915 3.654 13.623 1.00 75.31 166 LEU A N 1
ATOM 1358 C CA . LEU A 1 166 ? -19.542 4.021 12.349 1.00 75.31 166 LEU A CA 1
ATOM 1359 C C . LEU A 1 166 ? -20.572 5.129 12.540 1.00 75.31 166 LEU A C 1
ATOM 1361 O O . LEU A 1 166 ? -20.590 6.093 11.779 1.00 75.31 166 LEU A O 1
ATOM 1365 N N . LYS A 1 167 ? -21.383 5.050 13.598 1.00 72.75 167 LYS A N 1
ATOM 1366 C CA . LYS A 1 167 ? -22.384 6.075 13.906 1.00 72.75 167 LYS A CA 1
ATOM 1367 C C . LYS A 1 167 ? -21.762 7.454 14.154 1.00 72.75 167 LYS A C 1
ATOM 1369 O O . LYS A 1 167 ? -22.393 8.456 13.814 1.00 72.75 167 LYS A O 1
ATOM 1374 N N . SER A 1 168 ? -20.555 7.519 14.726 1.00 73.75 168 SER A N 1
ATOM 1375 C CA . SER A 1 168 ? -19.818 8.783 14.855 1.00 73.75 168 SER A CA 1
ATOM 1376 C C . SER A 1 168 ? -19.288 9.318 13.525 1.00 73.75 168 SER A C 1
ATOM 1378 O O . SER A 1 168 ? -19.238 10.531 13.362 1.00 73.75 168 SER A O 1
ATOM 1380 N N . LEU A 1 169 ? -18.947 8.449 12.568 1.00 71.75 169 LEU A N 1
ATOM 1381 C CA . LEU A 1 169 ? -18.440 8.860 11.254 1.00 71.75 169 LEU A CA 1
ATOM 1382 C C . LEU A 1 169 ? -19.556 9.338 10.311 1.00 71.75 169 LEU A C 1
ATOM 1384 O O . LEU A 1 169 ? -19.349 10.303 9.584 1.00 71.75 169 LEU A O 1
ATOM 1388 N N . CYS A 1 170 ? -20.761 8.758 10.409 1.00 65.19 170 CYS A N 1
ATOM 1389 C CA . CYS A 1 170 ? -21.924 9.058 9.548 1.00 65.19 170 CYS A CA 1
ATOM 1390 C C . CYS A 1 170 ? -22.500 10.491 9.686 1.00 65.19 170 CYS A C 1
ATOM 1392 O O . CYS A 1 170 ? -23.574 10.795 9.169 1.00 65.19 170 CYS A O 1
ATOM 1394 N N . ARG A 1 171 ? -21.879 11.364 10.493 1.00 61.00 171 ARG A N 1
ATOM 1395 C CA . ARG A 1 171 ? -22.403 12.700 10.841 1.00 61.00 171 ARG A CA 1
ATOM 1396 C C . ARG A 1 171 ? -21.435 13.845 10.557 1.00 61.00 171 ARG A C 1
ATOM 1398 O O . ARG A 1 171 ? -21.840 15.000 10.667 1.00 61.00 171 ARG A O 1
ATOM 1405 N N . SER A 1 172 ? -20.178 13.550 10.237 1.00 52.62 172 SER A N 1
ATOM 1406 C CA . SER A 1 172 ? -19.090 14.517 10.430 1.00 52.62 172 SER A CA 1
ATOM 1407 C C . SER A 1 172 ? -18.791 15.384 9.217 1.00 52.62 172 SER A C 1
ATOM 1409 O O . SER A 1 172 ? -18.281 16.489 9.375 1.00 52.62 172 SER A O 1
ATOM 1411 N N . SER A 1 173 ? -19.093 14.944 8.000 1.00 52.62 173 SER A N 1
ATOM 1412 C CA . SER A 1 173 ? -18.813 15.764 6.827 1.00 52.62 173 SER A CA 1
ATOM 1413 C C . SER A 1 173 ? -19.634 15.273 5.652 1.00 52.62 173 SER A C 1
ATOM 1415 O O . SER A 1 173 ? -19.735 14.073 5.445 1.00 52.62 173 SER A O 1
ATOM 1417 N N . GLY A 1 174 ? -20.183 16.162 4.827 1.00 61.09 174 GLY A N 1
ATOM 1418 C CA . GLY A 1 174 ? -20.765 15.786 3.531 1.00 61.09 174 GLY A CA 1
ATOM 1419 C C . GLY A 1 174 ? -19.746 15.210 2.530 1.00 61.09 174 GLY A C 1
ATOM 1420 O O . GLY A 1 174 ? -19.983 15.273 1.328 1.00 61.09 174 GLY A O 1
ATOM 1421 N N . LYS A 1 175 ? -18.603 14.704 3.007 1.00 70.81 175 LYS A N 1
ATOM 1422 C CA . LYS A 1 175 ? -17.557 14.020 2.261 1.00 70.81 175 LYS A CA 1
ATOM 1423 C C . LYS A 1 175 ? -17.452 12.590 2.781 1.00 70.81 175 LYS A C 1
ATOM 1425 O O . LYS A 1 175 ? -17.474 12.352 3.986 1.00 70.81 175 LYS A O 1
ATOM 1430 N N . LEU A 1 176 ? -17.346 11.651 1.851 1.00 75.00 176 LEU A N 1
ATOM 1431 C CA . LEU A 1 176 ? -17.116 10.253 2.172 1.00 75.00 176 LEU A CA 1
ATOM 1432 C C . LEU A 1 176 ? -15.643 10.073 2.563 1.00 75.00 176 LEU A C 1
ATOM 1434 O O . LEU A 1 176 ? -14.763 10.402 1.771 1.00 75.00 176 LEU A O 1
ATOM 1438 N N . ASP A 1 177 ? -15.386 9.578 3.769 1.00 82.88 177 ASP A N 1
ATOM 1439 C CA . ASP A 1 177 ? -14.033 9.335 4.276 1.00 82.88 177 ASP A CA 1
ATOM 1440 C C . ASP A 1 177 ? -13.585 7.891 3.985 1.00 82.88 177 ASP A C 1
ATOM 1442 O O . ASP A 1 177 ? -14.383 6.949 4.054 1.00 82.88 177 ASP A O 1
ATOM 1446 N N . LEU A 1 178 ? -12.297 7.699 3.696 1.00 86.25 178 LEU A N 1
ATOM 1447 C CA . LEU A 1 178 ? -11.701 6.373 3.536 1.00 86.25 178 LEU A CA 1
ATOM 1448 C C . LEU A 1 178 ? -11.830 5.562 4.834 1.00 86.25 178 LEU A C 1
ATOM 1450 O O . LEU A 1 178 ? -12.109 4.362 4.784 1.00 86.25 178 LEU A O 1
ATOM 1454 N N . GLU A 1 179 ? -11.716 6.215 5.996 1.00 86.81 179 GLU A N 1
ATOM 1455 C CA . GLU A 1 179 ? -11.890 5.564 7.300 1.00 86.81 179 GLU A CA 1
ATOM 1456 C C . GLU A 1 179 ? -13.292 4.950 7.451 1.00 86.81 179 GLU A C 1
ATOM 1458 O O . GLU A 1 179 ? -13.441 3.827 7.944 1.00 86.81 179 GLU A O 1
ATOM 1463 N N . PHE A 1 180 ? -14.328 5.646 6.968 1.00 87.88 180 PHE A N 1
ATOM 1464 C CA . PHE A 1 180 ? -15.696 5.128 6.955 1.00 87.88 180 PHE A CA 1
ATOM 1465 C C . PHE A 1 180 ? -15.805 3.862 6.100 1.00 87.88 180 PHE A C 1
ATOM 1467 O O . PHE A 1 180 ? -16.373 2.864 6.549 1.00 87.88 180 PHE A O 1
ATOM 1474 N N . MET A 1 181 ? -15.224 3.874 4.897 1.00 90.12 181 MET A N 1
ATOM 1475 C CA . MET A 1 181 ? -15.281 2.728 3.988 1.00 90.12 181 MET A CA 1
ATOM 1476 C C . MET A 1 181 ? -14.535 1.509 4.531 1.00 90.12 181 MET A C 1
ATOM 1478 O O . MET A 1 181 ? -15.044 0.392 4.430 1.00 90.12 181 MET A O 1
ATOM 1482 N N . LEU A 1 182 ? -13.379 1.712 5.165 1.00 90.44 182 LEU A N 1
ATOM 1483 C CA . LEU A 1 182 ? -12.620 0.636 5.804 1.00 90.44 182 LEU A CA 1
ATOM 1484 C C . LEU A 1 182 ? -13.403 -0.002 6.957 1.00 90.44 182 LEU A C 1
ATOM 1486 O O . LEU A 1 182 ? -13.507 -1.228 7.028 1.00 90.44 182 LEU A O 1
ATOM 1490 N N . ARG A 1 183 ? -14.026 0.810 7.822 1.00 90.25 183 ARG A N 1
ATOM 1491 C CA . ARG A 1 183 ? -14.867 0.293 8.915 1.00 90.25 183 ARG A CA 1
ATOM 1492 C C . ARG A 1 183 ? -16.117 -0.413 8.408 1.00 90.25 183 ARG A C 1
ATOM 1494 O O . ARG A 1 183 ? -16.496 -1.446 8.952 1.00 90.25 183 ARG A O 1
ATOM 1501 N N . MET A 1 184 ? -16.748 0.113 7.361 1.00 91.56 184 MET A N 1
ATOM 1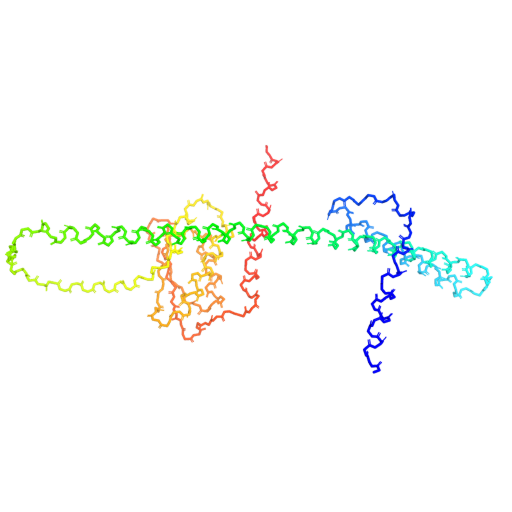502 C CA . MET A 1 184 ? -17.907 -0.534 6.752 1.00 91.56 184 MET A CA 1
ATOM 1503 C C . MET A 1 184 ? -17.531 -1.883 6.130 1.00 91.56 184 MET A C 1
ATOM 1505 O O . MET A 1 184 ? -18.270 -2.854 6.279 1.00 91.56 184 MET A O 1
ATOM 1509 N N . ASN A 1 185 ? -16.367 -1.963 5.480 1.00 93.38 185 ASN A N 1
ATOM 1510 C CA . ASN A 1 185 ? -15.845 -3.208 4.930 1.00 93.38 185 ASN A CA 1
ATOM 1511 C C . ASN A 1 185 ? -15.593 -4.254 6.018 1.00 93.38 185 ASN A C 1
ATOM 1513 O O . ASN A 1 185 ? -16.033 -5.394 5.877 1.00 93.38 185 ASN A O 1
ATOM 1517 N N . GLN A 1 186 ? -14.958 -3.852 7.120 1.00 92.50 186 GLN A N 1
ATOM 1518 C CA . GLN A 1 186 ? -14.750 -4.729 8.270 1.00 92.50 186 GLN A CA 1
ATOM 1519 C C . GLN A 1 186 ? -16.087 -5.244 8.821 1.00 92.50 186 GLN A C 1
ATOM 1521 O O . GLN A 1 186 ? -16.277 -6.452 8.952 1.00 92.50 186 GLN A O 1
ATOM 1526 N N . LEU A 1 187 ? -17.057 -4.346 9.032 1.00 93.00 187 LEU A N 1
ATOM 1527 C CA . LEU A 1 187 ? -18.381 -4.712 9.532 1.00 93.00 187 LEU A CA 1
ATOM 1528 C C . LEU A 1 187 ? -19.110 -5.695 8.600 1.00 93.00 187 LEU A C 1
ATOM 1530 O O . LEU A 1 187 ? -19.746 -6.633 9.078 1.00 93.00 187 LEU A O 1
ATOM 1534 N N . MET A 1 188 ? -19.039 -5.497 7.279 1.00 93.75 188 MET A N 1
ATOM 1535 C CA . MET A 1 188 ? -19.647 -6.413 6.307 1.00 93.75 188 MET A CA 1
ATOM 1536 C C . MET A 1 188 ? -18.946 -7.772 6.279 1.00 93.75 188 MET A C 1
ATOM 1538 O O . MET A 1 188 ? -19.632 -8.789 6.203 1.00 93.75 188 MET A O 1
ATOM 1542 N N . SER A 1 189 ? -17.615 -7.804 6.373 1.00 94.12 189 SER A N 1
ATOM 1543 C CA . SER A 1 189 ? -16.843 -9.047 6.469 1.00 94.12 189 SER A CA 1
ATOM 1544 C C . SER A 1 189 ? -17.256 -9.852 7.702 1.00 94.12 189 SER A C 1
ATOM 1546 O O . SER A 1 189 ? -17.632 -11.020 7.579 1.00 94.12 189 SER A O 1
ATOM 1548 N N . ASP A 1 190 ? -17.277 -9.213 8.872 1.00 93.62 190 ASP A N 1
ATOM 1549 C CA . ASP A 1 190 ? -17.669 -9.855 10.129 1.00 93.62 190 ASP A CA 1
ATOM 1550 C C . ASP A 1 190 ? -19.119 -10.334 10.071 1.00 93.62 190 ASP A C 1
ATOM 1552 O O . ASP A 1 190 ? -19.432 -11.472 10.433 1.00 93.62 190 ASP A O 1
ATOM 1556 N N . PHE A 1 191 ? -20.007 -9.497 9.526 1.00 94.50 191 PHE A N 1
ATOM 1557 C CA . PHE A 1 191 ? -21.394 -9.869 9.311 1.00 94.50 191 PHE A CA 1
ATOM 1558 C C . PHE A 1 191 ? -21.507 -11.090 8.410 1.00 94.50 191 PHE A C 1
ATOM 1560 O O . PHE A 1 191 ? -22.221 -12.011 8.777 1.00 94.50 191 PHE A O 1
ATOM 1567 N N . VAL A 1 192 ? -20.819 -11.149 7.266 1.00 94.62 192 VAL A N 1
ATOM 1568 C CA . VAL A 1 192 ? -20.878 -12.283 6.327 1.00 94.62 192 VAL A CA 1
ATOM 1569 C C . VAL A 1 192 ? -20.374 -13.575 6.966 1.00 94.62 192 VAL A C 1
ATOM 1571 O O . VAL A 1 192 ? -21.010 -14.616 6.776 1.00 94.62 192 VAL A O 1
ATOM 1574 N N . GLN A 1 193 ? -19.323 -13.502 7.782 1.00 93.38 193 GLN A N 1
ATOM 1575 C CA . GLN A 1 193 ? -18.765 -14.649 8.502 1.00 93.38 193 GLN A CA 1
ATOM 1576 C C . GLN A 1 193 ? -19.660 -15.145 9.650 1.00 93.38 193 GLN A C 1
ATOM 1578 O O . GLN A 1 193 ? -19.660 -16.339 9.951 1.00 93.38 193 GLN A O 1
ATOM 1583 N N . ASP A 1 194 ? -20.470 -14.277 10.261 1.00 93.19 194 ASP A N 1
ATOM 1584 C CA . ASP A 1 194 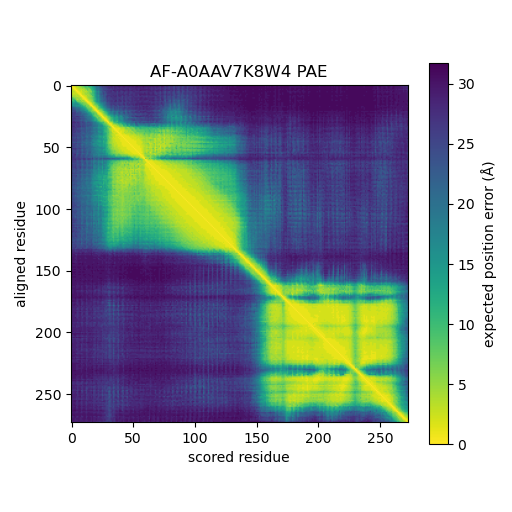? -21.347 -14.658 11.373 1.00 93.19 194 ASP A CA 1
ATOM 1585 C C . ASP A 1 194 ? -22.531 -15.541 10.935 1.00 93.19 194 ASP A C 1
ATOM 1587 O O . ASP A 1 194 ? -23.536 -15.069 10.406 1.00 93.19 194 ASP A O 1
ATOM 1591 N N . THR A 1 195 ? -22.474 -16.841 11.211 1.00 91.31 195 THR A N 1
ATOM 1592 C CA . THR A 1 195 ? -23.546 -17.782 10.837 1.00 91.31 195 THR A CA 1
ATOM 1593 C C . THR A 1 195 ? -24.889 -17.560 11.548 1.00 91.31 195 THR A C 1
ATOM 1595 O O . THR A 1 195 ? -25.898 -18.110 11.107 1.00 91.31 195 TH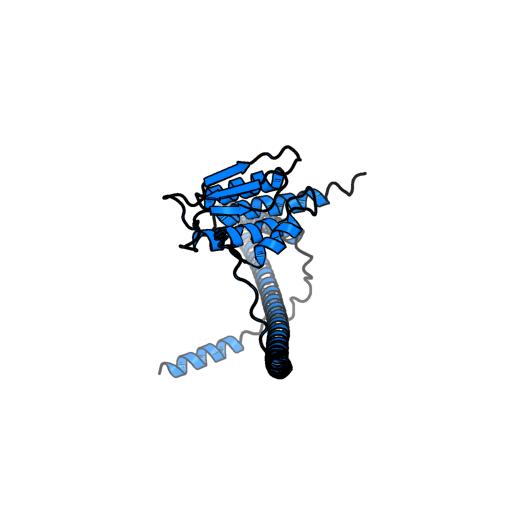R A O 1
ATOM 1598 N N . HIS A 1 196 ? -24.934 -16.770 12.624 1.00 91.88 196 HIS A N 1
ATOM 1599 C CA . HIS A 1 196 ? -26.131 -16.604 13.452 1.00 91.88 196 HIS A CA 1
ATOM 1600 C C . HIS A 1 196 ? -26.987 -15.397 13.062 1.00 91.88 196 HIS A C 1
ATOM 1602 O O . HIS A 1 196 ? -28.193 -15.391 13.325 1.00 91.88 196 HIS A O 1
ATOM 1608 N N . THR A 1 197 ? -26.395 -14.395 12.412 1.00 91.50 197 THR A N 1
ATOM 1609 C CA . THR A 1 197 ? -27.084 -13.149 12.062 1.00 91.50 197 THR A CA 1
ATOM 1610 C C . THR A 1 197 ? -27.406 -13.109 10.568 1.00 91.50 197 THR A C 1
ATOM 1612 O O 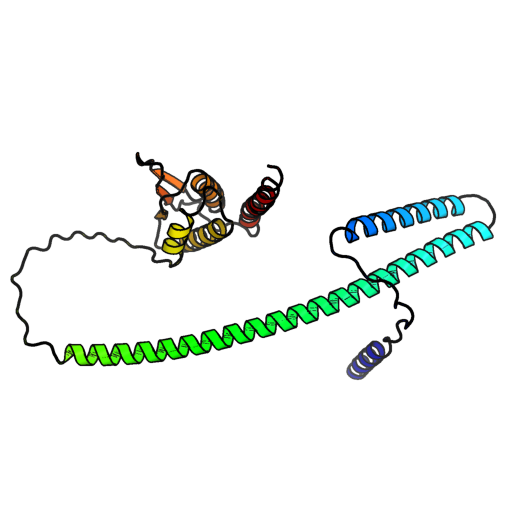. THR A 1 197 ? -26.519 -13.162 9.718 1.00 91.50 197 THR A O 1
ATOM 1615 N N . ASN A 1 198 ? -28.694 -12.988 10.231 1.00 92.81 198 ASN A N 1
ATOM 1616 C CA . ASN A 1 198 ? -29.164 -12.923 8.838 1.00 92.81 198 ASN A CA 1
ATOM 1617 C C . ASN A 1 198 ? -29.419 -11.498 8.340 1.00 92.81 198 ASN A C 1
ATOM 1619 O O . ASN A 1 198 ? -29.439 -11.267 7.129 1.00 92.81 198 ASN A O 1
ATOM 1623 N N . GLU A 1 199 ? -29.610 -10.553 9.259 1.00 93.25 199 GLU A N 1
ATOM 1624 C CA . GLU A 1 199 ? -29.901 -9.156 8.954 1.00 93.25 199 GLU A CA 1
ATOM 1625 C C . GLU A 1 199 ? -29.054 -8.234 9.830 1.00 93.25 199 GLU A C 1
ATOM 1627 O O . GLU A 1 199 ? -28.980 -8.411 11.045 1.00 93.25 199 GLU A O 1
ATOM 1632 N N . LEU A 1 200 ? -28.443 -7.231 9.208 1.00 91.44 200 LEU A N 1
ATOM 1633 C CA . LEU A 1 200 ? -27.668 -6.188 9.861 1.00 91.44 200 LEU A CA 1
ATOM 1634 C C . LEU A 1 200 ? -28.345 -4.842 9.608 1.00 91.44 200 LEU A C 1
ATOM 1636 O O . LEU A 1 200 ? -28.520 -4.424 8.464 1.00 91.44 200 LEU A O 1
ATOM 1640 N N . ASN A 1 201 ? -28.721 -4.158 10.683 1.00 90.44 201 ASN A N 1
ATOM 1641 C CA . ASN A 1 201 ? -29.255 -2.803 10.617 1.00 90.44 201 ASN A CA 1
ATOM 1642 C C . ASN A 1 201 ? -28.096 -1.812 10.716 1.00 90.44 201 ASN A C 1
ATOM 1644 O O . ASN A 1 201 ? -27.347 -1.887 11.683 1.00 90.44 201 ASN A O 1
ATOM 1648 N N . LEU A 1 202 ? -27.944 -0.918 9.741 1.00 89.25 202 LEU A N 1
ATOM 1649 C CA . LEU A 1 202 ? -26.902 0.107 9.715 1.00 89.25 202 LEU A CA 1
ATOM 1650 C C . LEU A 1 202 ? -27.405 1.429 10.316 1.00 89.25 202 LEU A C 1
ATOM 1652 O O . LEU A 1 202 ? -28.608 1.717 10.273 1.00 89.25 202 LEU A O 1
ATOM 1656 N N . PRO A 1 203 ? -26.502 2.272 10.857 1.00 86.06 203 PRO A N 1
ATOM 1657 C CA . PRO A 1 203 ? -26.886 3.591 11.337 1.00 86.06 203 PRO A CA 1
ATOM 1658 C C . PRO A 1 203 ? -27.481 4.446 10.201 1.00 86.06 203 PRO A C 1
ATOM 1660 O O . PRO A 1 203 ? -27.219 4.192 9.024 1.00 86.06 203 PRO A O 1
ATOM 1663 N N . PRO A 1 204 ? -28.290 5.470 10.528 1.00 83.50 204 PRO A N 1
ATOM 1664 C CA . PRO A 1 204 ? -28.768 6.420 9.532 1.00 83.50 204 PRO A CA 1
ATOM 1665 C C . PRO A 1 204 ? -27.582 7.124 8.869 1.00 83.50 204 PRO A C 1
ATOM 1667 O O . PRO A 1 204 ? -26.718 7.650 9.571 1.00 83.50 204 PRO A O 1
ATOM 1670 N N . MET A 1 205 ? -27.580 7.135 7.540 1.00 84.81 205 MET A N 1
ATOM 1671 C CA . MET A 1 205 ? -26.488 7.635 6.706 1.00 84.81 205 MET A CA 1
ATOM 1672 C C . MET A 1 205 ? -27.004 8.650 5.683 1.00 84.81 205 MET A C 1
ATOM 1674 O O . MET A 1 205 ? -28.195 8.662 5.335 1.00 84.81 205 MET A O 1
ATOM 1678 N N . GLY A 1 206 ? -26.100 9.503 5.208 1.00 82.25 206 GLY A N 1
ATOM 1679 C CA . GLY A 1 206 ? -26.329 10.415 4.094 1.00 82.25 206 GLY A CA 1
ATOM 1680 C C . GLY A 1 206 ? -26.441 9.685 2.753 1.00 82.25 206 GLY A C 1
ATOM 1681 O O . GLY A 1 206 ? -26.192 8.484 2.642 1.00 82.25 206 GLY A O 1
ATOM 1682 N N . GLN A 1 207 ? -26.815 10.416 1.700 1.00 83.06 207 GLN A N 1
ATOM 1683 C CA . GLN A 1 207 ? -27.002 9.830 0.368 1.00 83.06 207 GLN A CA 1
ATOM 1684 C C . GLN A 1 207 ? -25.705 9.229 -0.201 1.00 83.06 207 GLN A C 1
ATOM 1686 O O . GLN A 1 207 ?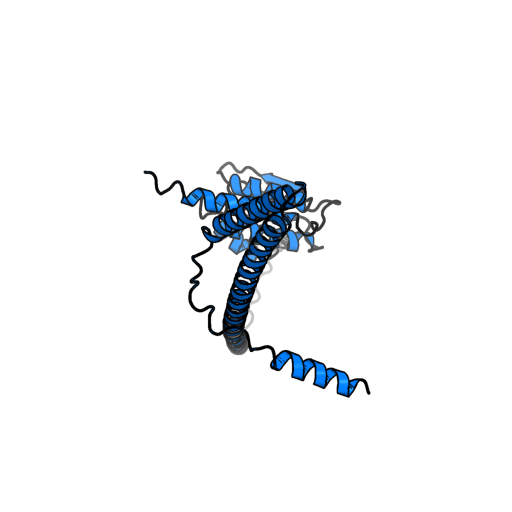 -25.719 8.087 -0.650 1.00 83.06 207 GLN A O 1
ATOM 1691 N N . LEU A 1 208 ? -24.589 9.964 -0.131 1.00 84.25 208 LEU A N 1
ATOM 1692 C CA . LEU A 1 208 ? -23.290 9.504 -0.642 1.00 84.25 208 LEU A CA 1
ATOM 1693 C C . LEU A 1 208 ? -22.810 8.231 0.070 1.00 84.25 208 LEU A C 1
ATOM 1695 O O . LEU A 1 208 ? -22.332 7.296 -0.566 1.00 84.25 208 LEU A O 1
ATOM 1699 N N . GLU A 1 209 ? -22.994 8.169 1.388 1.00 86.56 209 GLU A N 1
ATOM 1700 C CA . GLU A 1 209 ? -22.681 6.991 2.200 1.00 86.56 209 GLU A CA 1
ATOM 1701 C C . GLU A 1 209 ? -23.551 5.797 1.805 1.00 86.56 209 GLU A C 1
ATOM 1703 O O . GLU A 1 209 ? -23.037 4.700 1.606 1.00 86.56 209 GLU A O 1
ATOM 1708 N N . CYS A 1 210 ? -24.857 6.006 1.612 1.00 87.81 210 CYS A N 1
ATOM 1709 C CA . CYS A 1 210 ? -25.765 4.956 1.148 1.00 87.81 210 CYS A CA 1
ATOM 1710 C C . CYS A 1 210 ? -25.354 4.408 -0.229 1.00 87.81 210 CYS A C 1
ATOM 1712 O O . CYS A 1 210 ? -25.399 3.196 -0.452 1.00 87.81 210 CYS A O 1
ATOM 1714 N N . GLU A 1 211 ? -24.936 5.277 -1.151 1.00 88.19 211 GLU A N 1
ATOM 1715 C CA . GLU A 1 211 ? -24.447 4.880 -2.476 1.00 88.19 211 GLU A CA 1
ATOM 1716 C C . GLU A 1 211 ? -23.145 4.069 -2.378 1.00 88.19 211 GLU A C 1
ATOM 1718 O O . GLU A 1 211 ? -23.016 3.026 -3.024 1.00 88.19 211 GLU A O 1
ATOM 1723 N N . ALA A 1 212 ? -22.205 4.483 -1.527 1.00 88.75 212 ALA A N 1
ATOM 1724 C CA . ALA A 1 212 ? -20.951 3.762 -1.314 1.00 88.75 212 ALA A CA 1
ATOM 1725 C C . ALA A 1 212 ? -21.170 2.392 -0.643 1.00 88.75 212 ALA A C 1
ATOM 1727 O O . ALA A 1 212 ? -20.659 1.374 -1.116 1.00 88.75 212 ALA A O 1
ATOM 1728 N N . VAL A 1 213 ? -22.014 2.342 0.392 1.00 91.50 213 VAL A N 1
ATOM 1729 C CA . VAL A 1 213 ? -22.446 1.105 1.064 1.00 91.50 213 VAL A CA 1
ATOM 1730 C C . VAL A 1 213 ? -23.121 0.156 0.078 1.00 91.50 213 VAL A C 1
ATOM 1732 O O . VAL A 1 213 ? -22.905 -1.050 0.152 1.00 91.50 213 VAL A O 1
ATOM 1735 N N . THR A 1 214 ? -23.897 0.677 -0.876 1.00 91.75 214 THR A N 1
ATOM 1736 C CA . THR A 1 214 ? -24.537 -0.136 -1.922 1.00 91.75 214 THR A CA 1
ATOM 1737 C C . THR A 1 214 ? -23.508 -0.833 -2.802 1.00 91.75 214 THR A C 1
ATOM 1739 O O . THR A 1 214 ? -23.618 -2.038 -3.029 1.00 91.75 214 THR A O 1
ATOM 1742 N N . LYS A 1 215 ? -22.500 -0.093 -3.280 1.00 92.69 215 LYS A N 1
ATOM 1743 C CA . LYS A 1 215 ? -21.418 -0.654 -4.105 1.00 92.69 215 LYS A CA 1
ATOM 1744 C C . LYS A 1 215 ? -20.660 -1.740 -3.346 1.00 92.69 215 LYS A C 1
ATOM 1746 O O . LYS A 1 215 ? -20.416 -2.815 -3.885 1.00 92.69 215 LYS A O 1
ATOM 1751 N N . LEU A 1 216 ? -20.356 -1.491 -2.074 1.00 92.69 216 LEU A N 1
ATOM 1752 C CA . LEU A 1 216 ? -19.662 -2.461 -1.235 1.00 92.69 216 LEU A CA 1
ATOM 1753 C C . LEU A 1 216 ? -20.527 -3.706 -0.971 1.00 92.69 216 LEU A C 1
ATOM 1755 O O . LEU A 1 216 ? -20.071 -4.829 -1.155 1.00 92.69 216 LEU A O 1
ATOM 1759 N N . ALA A 1 217 ? -21.810 -3.531 -0.646 1.00 94.62 217 ALA A N 1
ATOM 1760 C CA . ALA A 1 217 ? -22.746 -4.635 -0.435 1.00 94.62 217 ALA A CA 1
ATOM 1761 C C . ALA A 1 217 ? -22.895 -5.535 -1.676 1.00 94.62 217 ALA A C 1
ATOM 1763 O O . ALA A 1 217 ? -23.061 -6.747 -1.535 1.00 94.62 217 ALA A O 1
ATOM 1764 N N . GLN A 1 218 ? -22.812 -4.968 -2.885 1.00 94.62 218 GLN A N 1
ATOM 1765 C CA . GLN A 1 218 ? -22.843 -5.734 -4.136 1.00 94.62 218 GLN A CA 1
ATOM 1766 C C . GLN A 1 218 ? -21.648 -6.683 -4.270 1.00 94.62 218 GLN A C 1
ATOM 1768 O O . GLN A 1 218 ? -21.841 -7.821 -4.698 1.00 94.62 218 GLN A O 1
ATOM 1773 N N . VAL A 1 219 ? -20.454 -6.259 -3.848 1.00 95.31 219 VAL A N 1
ATOM 1774 C CA . VAL A 1 219 ? -19.235 -7.087 -3.858 1.00 95.31 219 VAL A CA 1
ATOM 1775 C C . VAL A 1 219 ? -19.378 -8.293 -2.924 1.00 95.31 219 VAL A C 1
ATOM 1777 O O . VAL A 1 219 ? -19.110 -9.425 -3.320 1.00 95.31 219 VAL A O 1
ATOM 1780 N N . TYR A 1 220 ? -19.964 -8.095 -1.741 1.00 95.94 220 TYR A N 1
ATOM 1781 C CA . TYR A 1 220 ? -20.333 -9.185 -0.822 1.00 95.94 220 TYR A CA 1
ATOM 1782 C C . TYR A 1 220 ? -21.593 -9.970 -1.246 1.00 95.94 220 TYR A C 1
ATOM 1784 O O . TYR A 1 220 ? -22.034 -10.894 -0.553 1.00 95.94 220 TYR A O 1
ATOM 1792 N N . LYS A 1 221 ? -22.225 -9.594 -2.369 1.00 96.44 221 LYS A N 1
ATOM 1793 C CA . LYS A 1 221 ? -23.502 -10.139 -2.862 1.00 96.44 221 LYS A CA 1
ATOM 1794 C C . LYS A 1 221 ? -24.611 -10.121 -1.800 1.00 96.44 221 LYS A C 1
ATOM 1796 O O . LYS A 1 221 ? -25.461 -11.018 -1.737 1.00 96.44 221 LYS A O 1
ATOM 1801 N N . LEU A 1 222 ? -24.602 -9.098 -0.951 1.00 95.75 222 LEU A N 1
ATOM 1802 C CA . LEU A 1 222 ? -25.618 -8.845 0.063 1.00 95.75 222 LEU A CA 1
ATOM 1803 C C . LEU A 1 222 ? -26.845 -8.189 -0.574 1.00 95.75 222 LEU A C 1
ATOM 1805 O O . LEU A 1 222 ? -26.746 -7.394 -1.510 1.00 95.75 222 LEU A O 1
ATOM 1809 N N . ARG A 1 223 ? -28.030 -8.505 -0.048 1.00 94.75 223 ARG A N 1
ATOM 1810 C CA . ARG A 1 223 ? -29.240 -7.735 -0.359 1.00 94.75 223 ARG A CA 1
ATOM 1811 C C . ARG A 1 223 ? -29.289 -6.526 0.556 1.00 94.75 223 ARG A C 1
ATOM 1813 O O . ARG A 1 223 ? -28.931 -6.635 1.722 1.00 94.75 223 ARG A O 1
ATOM 1820 N N . TYR A 1 224 ? -29.785 -5.405 0.052 1.00 91.12 224 TYR A N 1
ATOM 1821 C CA . TYR A 1 224 ? -29.969 -4.206 0.857 1.00 91.12 224 TYR A CA 1
ATOM 1822 C C . TYR A 1 224 ? -31.393 -3.663 0.734 1.00 91.12 224 TYR A C 1
ATOM 1824 O O . TYR A 1 224 ? -32.063 -3.851 -0.285 1.00 91.12 224 TYR A O 1
ATOM 1832 N N . ARG A 1 225 ? -31.877 -3.006 1.790 1.00 89.81 225 ARG A N 1
ATOM 1833 C CA . ARG A 1 225 ? -33.158 -2.286 1.800 1.00 89.81 225 ARG A CA 1
ATOM 1834 C C . ARG A 1 225 ? -32.973 -0.917 2.430 1.00 89.81 225 ARG A C 1
ATOM 1836 O O . ARG A 1 225 ? -32.444 -0.819 3.533 1.00 89.81 225 ARG A O 1
ATOM 1843 N N . PHE A 1 226 ? -33.468 0.111 1.750 1.00 83.06 226 PHE A N 1
ATOM 1844 C CA . PHE A 1 226 ? -33.507 1.474 2.265 1.00 83.06 226 PHE A CA 1
ATOM 1845 C C . PHE A 1 226 ? -34.898 1.788 2.786 1.00 83.06 226 PHE A C 1
ATOM 1847 O O . PHE A 1 226 ? -35.873 1.705 2.037 1.00 83.06 226 PHE A O 1
ATOM 1854 N N . ASN A 1 227 ? -34.988 2.186 4.051 1.00 78.12 227 ASN A N 1
ATOM 1855 C CA . ASN A 1 227 ? -36.220 2.723 4.600 1.00 78.12 227 ASN A CA 1
ATOM 1856 C C . ASN A 1 227 ? -36.104 4.249 4.656 1.00 78.12 227 ASN A C 1
ATOM 1858 O O . ASN A 1 227 ? -35.334 4.805 5.446 1.00 78.12 227 ASN A O 1
ATOM 1862 N N . LYS A 1 228 ? -36.839 4.932 3.770 1.00 67.44 228 LYS A N 1
ATOM 1863 C CA . LYS A 1 228 ? -36.879 6.396 3.733 1.00 67.44 228 LYS A CA 1
ATOM 1864 C C . LYS A 1 228 ? -37.816 6.896 4.825 1.00 67.44 228 LYS A C 1
ATOM 1866 O O . LYS A 1 228 ? -39.025 6.994 4.633 1.00 67.44 228 LYS A O 1
ATOM 1871 N N . THR A 1 229 ? -37.252 7.241 5.972 1.00 60.00 229 THR A N 1
ATOM 1872 C CA . THR A 1 229 ? -37.956 8.030 6.984 1.00 60.00 229 THR A CA 1
ATOM 1873 C C . THR A 1 229 ? -38.025 9.493 6.541 1.00 60.00 229 THR A C 1
ATOM 1875 O O . THR A 1 229 ? -37.076 10.018 5.966 1.00 60.00 229 THR A O 1
ATOM 1878 N N . ARG A 1 230 ? -39.148 10.172 6.818 1.00 51.31 230 ARG A N 1
ATOM 1879 C CA . ARG A 1 230 ? -39.488 11.548 6.377 1.00 51.31 230 ARG A CA 1
ATOM 1880 C C . ARG A 1 230 ? -38.439 12.629 6.725 1.00 51.31 230 ARG A C 1
ATOM 1882 O O . ARG A 1 230 ? -38.525 13.740 6.218 1.00 51.31 230 ARG A O 1
ATOM 1889 N N . ALA A 1 231 ? -37.456 12.303 7.564 1.00 52.97 231 ALA A N 1
ATOM 1890 C CA . ALA A 1 231 ? -36.340 13.150 7.963 1.00 52.97 231 ALA A CA 1
ATOM 1891 C C . ALA A 1 231 ? -35.021 12.634 7.359 1.00 52.97 231 ALA A C 1
ATOM 1893 O O . ALA A 1 231 ? -34.349 11.847 8.013 1.00 52.97 231 ALA A O 1
ATOM 1894 N N . GLN A 1 232 ? -34.710 13.051 6.121 1.00 56.47 232 GLN A N 1
ATOM 1895 C CA . GLN A 1 232 ? -33.414 13.113 5.390 1.00 56.47 232 GLN A CA 1
ATOM 1896 C C . GLN A 1 232 ? -32.323 12.018 5.548 1.00 56.47 232 GLN A C 1
ATOM 1898 O O . GLN A 1 232 ? -31.320 12.070 4.847 1.00 56.47 232 GLN A O 1
ATOM 1903 N N . SER A 1 233 ? -32.500 11.002 6.384 1.00 60.62 233 SER A N 1
ATOM 1904 C CA . SER A 1 233 ? -31.541 9.946 6.698 1.00 60.62 233 SER A CA 1
ATOM 1905 C C . SER A 1 233 ? -32.229 8.601 6.487 1.00 60.62 233 SER A C 1
ATOM 1907 O O . SER A 1 233 ? -33.292 8.319 7.054 1.00 60.62 233 SER A O 1
ATOM 1909 N N . SER A 1 234 ? -31.661 7.800 5.586 1.00 66.56 234 SER A N 1
ATOM 1910 C CA . SER A 1 234 ? -32.208 6.487 5.246 1.00 66.56 234 SER A CA 1
ATOM 1911 C C . SER A 1 234 ? -31.572 5.450 6.160 1.00 66.56 234 SER A C 1
ATOM 1913 O O . SER A 1 234 ? -30.349 5.377 6.270 1.00 66.56 234 SER A O 1
ATOM 1915 N N . THR A 1 235 ? -32.399 4.655 6.833 1.00 64.56 235 THR A N 1
ATOM 1916 C CA . THR A 1 235 ? -31.902 3.464 7.532 1.00 64.56 235 THR A CA 1
ATOM 1917 C C . THR A 1 235 ? -31.694 2.364 6.500 1.00 64.56 235 THR A C 1
ATOM 1919 O O . THR A 1 235 ? -32.541 2.161 5.623 1.00 64.56 235 THR A O 1
ATOM 1922 N N . THR A 1 236 ? -30.539 1.701 6.563 1.00 81.00 236 THR A N 1
ATOM 1923 C CA . THR A 1 236 ? -30.133 0.695 5.576 1.00 81.00 236 THR A CA 1
ATOM 1924 C C . THR A 1 236 ? -30.023 -0.657 6.254 1.00 81.00 236 THR A C 1
ATOM 1926 O O . THR A 1 236 ? -29.303 -0.804 7.236 1.00 81.00 236 THR A O 1
ATOM 1929 N N . TYR A 1 237 ? -30.722 -1.651 5.721 1.00 89.56 237 TYR A N 1
ATOM 1930 C CA . TYR A 1 237 ? -30.617 -3.035 6.173 1.00 89.56 237 TYR A CA 1
ATOM 1931 C C . TYR A 1 237 ? -29.792 -3.821 5.170 1.00 89.56 237 TYR A C 1
ATOM 1933 O O . TYR A 1 237 ? -30.104 -3.771 3.981 1.00 89.56 237 TYR A O 1
ATOM 1941 N N . LEU A 1 238 ? -28.795 -4.565 5.640 1.00 93.31 238 LEU A N 1
ATOM 1942 C CA . LEU A 1 238 ? -28.099 -5.583 4.860 1.00 93.31 238 LEU A CA 1
ATOM 1943 C C . LEU A 1 238 ? -28.636 -6.958 5.243 1.00 93.31 238 LEU A C 1
ATOM 1945 O O . LEU A 1 238 ? -28.813 -7.261 6.418 1.00 93.31 238 LEU A O 1
ATOM 1949 N N . ILE A 1 239 ? -28.910 -7.790 4.249 1.00 95.19 239 ILE A N 1
ATOM 1950 C CA . ILE A 1 239 ? -29.552 -9.091 4.419 1.00 95.19 239 ILE A CA 1
ATOM 1951 C C . ILE A 1 239 ? -28.712 -10.133 3.691 1.00 95.19 239 ILE A C 1
ATOM 1953 O O . ILE A 1 239 ? -28.401 -9.973 2.502 1.00 95.19 239 ILE A O 1
ATOM 1957 N N . LYS A 1 240 ? -28.387 -11.226 4.385 1.00 96.00 240 LYS A N 1
ATOM 1958 C CA . LYS A 1 240 ? -27.727 -12.375 3.765 1.00 96.00 240 LYS A CA 1
ATOM 1959 C C . LYS A 1 240 ? -28.676 -13.066 2.799 1.00 96.00 240 LYS A C 1
ATOM 1961 O O . LYS A 1 240 ? -29.811 -13.407 3.125 1.00 96.00 240 LYS A O 1
ATOM 1966 N N . ALA A 1 241 ? -28.197 -13.290 1.588 1.00 93.19 241 ALA A N 1
ATOM 1967 C CA . ALA A 1 241 ? -28.861 -14.095 0.582 1.00 93.19 241 ALA A CA 1
ATOM 1968 C C . ALA A 1 241 ? -28.105 -15.414 0.395 1.00 93.19 241 ALA A C 1
ATOM 1970 O O . ALA A 1 241 ? -26.961 -15.560 0.809 1.00 93.19 241 ALA A O 1
ATOM 1971 N N . ARG A 1 242 ? -28.715 -16.372 -0.312 1.00 92.94 242 ARG A N 1
ATOM 1972 C CA . ARG A 1 242 ? -28.058 -17.651 -0.655 1.00 92.94 242 ARG A CA 1
ATOM 1973 C C . ARG A 1 242 ? -26.734 -17.479 -1.410 1.00 92.94 242 ARG A C 1
ATOM 1975 O O . ARG A 1 242 ? -25.889 -18.356 -1.370 1.00 92.94 242 ARG A O 1
ATOM 1982 N N . GLN A 1 243 ? -26.598 -16.364 -2.117 1.00 94.56 243 GLN A N 1
ATOM 1983 C CA . GLN A 1 243 ? -25.438 -15.997 -2.926 1.00 94.56 243 GLN A CA 1
ATOM 1984 C C . GLN A 1 243 ? -24.403 -15.154 -2.170 1.00 94.56 243 GLN A C 1
ATOM 1986 O O . GLN A 1 243 ? -23.424 -14.745 -2.781 1.00 94.56 243 GLN A O 1
ATOM 1991 N N . THR A 1 244 ? -24.640 -14.834 -0.895 1.00 95.25 244 THR A N 1
ATOM 1992 C CA . THR A 1 244 ? -23.716 -14.035 -0.088 1.00 95.25 244 THR A CA 1
ATOM 1993 C C . THR A 1 244 ? -22.416 -14.799 0.106 1.00 95.25 244 THR A C 1
ATOM 1995 O O . THR A 1 244 ? -22.421 -15.938 0.569 1.00 95.25 244 THR A O 1
ATOM 1998 N N . THR A 1 245 ? -21.307 -14.166 -0.259 1.00 95.25 245 THR A N 1
ATOM 1999 C CA . THR A 1 245 ? -19.972 -14.764 -0.214 1.00 95.25 245 THR A CA 1
ATOM 2000 C C . THR A 1 245 ? -18.949 -13.713 0.175 1.00 95.25 245 THR A C 1
ATOM 2002 O O . THR A 1 245 ? -19.150 -12.528 -0.089 1.00 95.25 245 THR A O 1
ATOM 2005 N N . MET A 1 246 ? -17.829 -14.151 0.752 1.00 95.75 246 MET A N 1
ATOM 2006 C CA . MET A 1 246 ? -16.654 -13.289 0.854 1.00 95.75 246 MET A CA 1
ATOM 2007 C C . MET A 1 246 ? -16.172 -12.913 -0.557 1.00 95.75 246 MET A C 1
ATOM 2009 O O . MET A 1 246 ? -16.200 -13.774 -1.444 1.00 95.75 246 MET A O 1
ATOM 2013 N N . PRO A 1 247 ? -15.772 -11.654 -0.781 1.00 93.62 247 PRO A N 1
ATOM 2014 C CA . PRO A 1 247 ? -15.251 -11.217 -2.065 1.00 93.62 247 PRO A CA 1
ATOM 2015 C C . PRO A 1 247 ? -13.877 -11.816 -2.349 1.00 93.62 247 PRO A C 1
ATOM 2017 O O . PRO A 1 247 ? -13.172 -12.257 -1.436 1.00 93.62 247 PRO A O 1
ATOM 2020 N N . ALA A 1 248 ? -13.497 -11.834 -3.625 1.00 91.31 248 ALA A N 1
ATOM 2021 C CA . ALA A 1 248 ? -12.156 -12.253 -4.006 1.00 91.31 248 ALA A CA 1
ATOM 2022 C C . ALA A 1 248 ? -11.119 -11.197 -3.580 1.00 91.31 248 ALA A C 1
ATOM 2024 O O . ALA A 1 248 ? -11.427 -10.012 -3.430 1.00 91.31 248 ALA A O 1
ATOM 2025 N N . SER A 1 249 ? -9.870 -11.631 -3.386 1.00 86.88 249 SER A N 1
ATOM 2026 C CA . SER A 1 249 ? -8.763 -10.722 -3.068 1.00 86.88 249 SER A CA 1
ATOM 2027 C C . SER A 1 249 ? -8.638 -9.641 -4.153 1.00 86.88 249 SER A C 1
ATOM 2029 O O . SER A 1 249 ? -8.639 -9.962 -5.340 1.00 86.88 249 SER A O 1
ATOM 2031 N N . GLY A 1 250 ? -8.581 -8.368 -3.748 1.00 86.62 250 GLY A N 1
ATOM 2032 C CA . GLY A 1 250 ? -8.476 -7.213 -4.647 1.00 86.62 250 GLY A CA 1
ATOM 2033 C C . GLY A 1 250 ? -9.799 -6.571 -5.093 1.00 86.62 250 GLY A C 1
ATOM 2034 O O . GLY A 1 250 ? -9.790 -5.415 -5.504 1.00 86.62 250 GLY A O 1
ATOM 2035 N N . GLU A 1 251 ? -10.955 -7.243 -4.986 1.00 88.31 251 GLU A N 1
ATOM 2036 C CA . GLU A 1 251 ? -12.239 -6.663 -5.442 1.00 88.31 251 GLU A CA 1
ATOM 2037 C C . GLU A 1 251 ? -12.681 -5.465 -4.592 1.00 88.31 251 GLU A C 1
ATOM 2039 O O . GLU A 1 251 ? -13.200 -4.473 -5.107 1.00 88.31 251 GLU A O 1
ATOM 2044 N N . VAL A 1 252 ? -12.452 -5.544 -3.280 1.00 89.81 252 VAL A N 1
ATOM 2045 C CA . VAL A 1 252 ? -12.729 -4.445 -2.349 1.00 89.81 252 VAL A CA 1
ATOM 2046 C C . VAL A 1 252 ? -11.755 -3.287 -2.576 1.00 89.81 252 VAL A C 1
ATOM 2048 O O . VAL A 1 252 ? -12.168 -2.129 -2.542 1.00 89.81 252 VAL A O 1
ATOM 2051 N N . ASP A 1 253 ? -10.489 -3.586 -2.870 1.00 87.81 253 ASP A N 1
ATOM 2052 C CA . ASP A 1 253 ? -9.437 -2.580 -3.047 1.00 87.81 253 ASP A CA 1
ATOM 2053 C C . ASP A 1 253 ? -9.722 -1.671 -4.248 1.00 87.81 253 ASP A C 1
ATOM 2055 O O . ASP A 1 253 ? -9.494 -0.466 -4.177 1.00 87.81 253 ASP A O 1
ATOM 2059 N N . LEU A 1 254 ? -10.320 -2.204 -5.321 1.00 86.69 254 LEU A N 1
ATOM 2060 C CA . LEU A 1 254 ? -10.775 -1.405 -6.467 1.00 86.69 254 LEU A CA 1
ATOM 2061 C C . LEU A 1 254 ? -11.817 -0.353 -6.069 1.00 86.69 254 LEU A C 1
ATOM 2063 O O . LEU A 1 254 ? -11.792 0.776 -6.561 1.00 86.69 254 LEU A O 1
ATOM 2067 N N . ILE A 1 255 ? -12.727 -0.710 -5.160 1.00 84.00 255 ILE A N 1
ATOM 2068 C CA . ILE A 1 255 ? -13.726 0.222 -4.637 1.00 84.00 255 ILE A CA 1
ATOM 2069 C C . ILE A 1 255 ? -13.048 1.252 -3.733 1.00 84.00 255 ILE A C 1
ATOM 2071 O O . ILE A 1 255 ? -13.294 2.445 -3.895 1.00 84.00 255 ILE A O 1
ATOM 2075 N N . LEU A 1 256 ? -12.176 0.821 -2.821 1.00 84.56 256 LEU A N 1
ATOM 2076 C CA . LEU A 1 256 ? -11.485 1.714 -1.886 1.00 84.56 256 LEU A CA 1
ATOM 2077 C C . LEU A 1 256 ? -10.561 2.715 -2.598 1.00 84.56 256 LEU A C 1
ATOM 2079 O O . LEU A 1 256 ? -10.573 3.897 -2.252 1.00 84.56 256 LEU A O 1
ATOM 2083 N N . ASN A 1 257 ? -9.843 2.288 -3.640 1.00 81.69 257 ASN A N 1
ATOM 2084 C CA . ASN A 1 257 ? -8.968 3.155 -4.436 1.00 81.69 257 ASN A CA 1
ATOM 2085 C C . ASN A 1 257 ? -9.747 4.269 -5.145 1.00 81.69 257 ASN A C 1
ATOM 2087 O O . ASN A 1 257 ? -9.296 5.412 -5.165 1.00 81.69 257 ASN A O 1
ATOM 2091 N N . SER A 1 258 ? -10.966 3.983 -5.621 1.00 77.75 258 SER A N 1
ATOM 2092 C CA . SER A 1 258 ? -11.822 5.012 -6.232 1.00 77.75 258 SER A CA 1
ATOM 2093 C C . SER A 1 258 ? -12.190 6.153 -5.271 1.00 77.75 258 SER A C 1
ATOM 2095 O O . SER A 1 258 ? -12.519 7.253 -5.714 1.00 77.75 258 SER A O 1
ATOM 2097 N N . PHE A 1 259 ? -12.107 5.917 -3.956 1.00 70.75 259 PHE A N 1
ATOM 2098 C CA . PHE A 1 259 ? -12.355 6.932 -2.933 1.00 70.75 259 PHE A CA 1
ATOM 2099 C C . PHE A 1 259 ? -11.084 7.664 -2.492 1.00 70.75 259 PHE A C 1
ATOM 2101 O O . PHE A 1 259 ? -11.160 8.856 -2.194 1.00 70.75 259 PHE A O 1
ATOM 2108 N N . ALA A 1 260 ? -9.923 7.000 -2.517 1.00 65.44 260 ALA A N 1
ATOM 2109 C CA . ALA A 1 260 ? -8.632 7.640 -2.254 1.00 65.44 260 ALA A CA 1
ATOM 2110 C C . ALA A 1 260 ? -8.332 8.760 -3.273 1.00 65.44 260 ALA A C 1
ATOM 2112 O O . ALA A 1 260 ? -7.887 9.852 -2.904 1.00 65.44 260 ALA A O 1
ATOM 2113 N N . ASP A 1 261 ? -8.685 8.543 -4.541 1.00 60.84 261 ASP A N 1
ATOM 2114 C CA . ASP A 1 261 ? -8.509 9.542 -5.602 1.00 60.84 261 ASP A CA 1
ATOM 2115 C C . ASP A 1 261 ? -9.450 10.751 -5.436 1.00 60.84 261 ASP A C 1
ATOM 2117 O O . ASP A 1 261 ? -9.083 11.894 -5.725 1.00 60.84 261 ASP A O 1
ATOM 2121 N N . MET A 1 262 ? -10.659 10.535 -4.903 1.00 57.72 262 MET A N 1
ATOM 2122 C CA . MET A 1 262 ? -11.618 11.614 -4.634 1.00 57.72 262 MET A CA 1
ATOM 2123 C C . MET A 1 262 ? -11.225 12.487 -3.437 1.00 57.72 262 MET A C 1
ATOM 2125 O O . MET A 1 262 ? -11.509 13.688 -3.448 1.00 57.72 262 MET A O 1
ATOM 2129 N N . SER A 1 263 ? -10.551 11.931 -2.422 1.00 54.94 263 SER A N 1
ATOM 2130 C CA . SER A 1 263 ? -10.036 12.735 -1.306 1.00 54.94 263 SER A CA 1
ATOM 2131 C C . SER A 1 263 ? -8.948 13.721 -1.745 1.00 54.94 263 SER A C 1
ATOM 2133 O O . SER A 1 263 ? -8.977 14.875 -1.306 1.00 54.94 263 SER A O 1
ATOM 2135 N N . ASN A 1 264 ? -8.075 13.319 -2.677 1.00 50.41 264 ASN A N 1
ATOM 2136 C CA . ASN A 1 264 ? -6.948 14.133 -3.149 1.00 50.41 264 ASN A CA 1
ATOM 2137 C C . ASN A 1 264 ? -7.388 15.300 -4.048 1.00 50.41 264 ASN A C 1
ATOM 2139 O O . ASN A 1 264 ? -6.925 16.422 -3.865 1.00 50.41 264 ASN A O 1
ATOM 2143 N N . ASN A 1 265 ? -8.377 15.094 -4.922 1.00 45.91 265 ASN A N 1
ATOM 2144 C CA . ASN A 1 265 ? -8.879 16.157 -5.806 1.00 45.91 265 ASN A CA 1
ATOM 2145 C C . ASN A 1 265 ? -9.658 17.273 -5.081 1.00 45.91 265 ASN A C 1
ATOM 2147 O O . ASN A 1 265 ? -9.947 18.312 -5.670 1.00 45.91 265 ASN A O 1
ATOM 2151 N N . SER A 1 266 ? -10.015 17.086 -3.805 1.00 44.91 266 SER A N 1
ATOM 2152 C CA . SER A 1 266 ? -10.776 18.082 -3.037 1.00 44.91 266 SER A CA 1
ATOM 2153 C C . SER A 1 266 ? -9.910 19.071 -2.240 1.00 44.91 266 SER A C 1
ATOM 2155 O O . SER A 1 266 ? -10.462 19.947 -1.567 1.00 44.91 266 SER A O 1
ATOM 2157 N N . ILE A 1 267 ? -8.579 18.942 -2.318 1.00 46.25 267 ILE A N 1
ATOM 2158 C CA . ILE A 1 267 ? -7.605 19.875 -1.727 1.00 46.25 267 ILE A CA 1
ATOM 2159 C C . ILE A 1 267 ? -7.217 20.972 -2.736 1.00 46.25 267 ILE A C 1
ATOM 2161 O O . ILE A 1 267 ? -7.099 22.134 -2.347 1.00 46.25 267 ILE A O 1
ATOM 2165 N N . ASP A 1 268 ? -7.160 20.656 -4.031 1.00 41.34 268 ASP A N 1
ATOM 2166 C CA . ASP A 1 268 ? -6.726 21.608 -5.067 1.00 41.34 268 ASP A CA 1
ATOM 2167 C C . ASP A 1 268 ? -7.764 22.690 -5.417 1.00 41.34 268 ASP A C 1
ATOM 2169 O O . ASP A 1 268 ? -7.419 23.732 -5.968 1.00 41.34 268 ASP A O 1
ATOM 2173 N N . GLN A 1 269 ? -9.033 22.518 -5.034 1.00 39.41 269 GLN A N 1
ATOM 2174 C CA . GLN A 1 269 ? -10.081 23.528 -5.259 1.00 39.41 269 GLN A CA 1
ATOM 2175 C C . GLN A 1 269 ? -10.201 24.587 -4.151 1.00 39.41 269 GLN A C 1
ATOM 2177 O O . GLN A 1 269 ? -11.055 25.459 -4.245 1.00 39.41 269 GLN A O 1
ATOM 2182 N N . LYS A 1 270 ? -9.358 24.554 -3.108 1.00 40.94 270 LYS A N 1
ATOM 2183 C CA . LYS A 1 270 ? -9.355 25.574 -2.036 1.00 40.94 270 LYS A CA 1
ATOM 2184 C C . LYS A 1 270 ? -8.218 26.602 -2.127 1.00 40.94 270 LYS A C 1
ATOM 2186 O O . LYS A 1 270 ? -8.069 27.400 -1.207 1.00 40.94 270 LYS A O 1
ATOM 2191 N N . GLN A 1 271 ? -7.434 26.597 -3.210 1.00 39.78 271 GLN A N 1
ATOM 2192 C CA . GLN A 1 271 ? -6.379 27.593 -3.475 1.00 39.78 271 GLN A CA 1
ATOM 2193 C C . GLN A 1 271 ? -6.671 28.536 -4.655 1.00 39.78 271 GLN A C 1
ATOM 2195 O O . GLN A 1 271 ? -5.802 29.306 -5.056 1.00 39.78 271 GLN A O 1
ATOM 2200 N N . MET A 1 272 ? -7.891 28.528 -5.187 1.00 44.44 272 MET A N 1
ATOM 2201 C CA . MET A 1 272 ? -8.357 29.551 -6.122 1.00 44.44 272 MET A CA 1
ATOM 2202 C C . MET A 1 272 ? -9.735 30.042 -5.696 1.00 44.44 272 MET A C 1
ATOM 2204 O O . MET A 1 272 ? -10.731 29.648 -6.284 1.00 44.44 272 MET A O 1
ATOM 2208 N N . ASP A 1 273 ? -9.754 30.848 -4.639 1.00 39.38 273 ASP A N 1
ATOM 2209 C CA . ASP A 1 273 ? -10.716 31.930 -4.398 1.00 39.38 273 ASP A CA 1
ATOM 2210 C C . ASP A 1 273 ? -10.056 32.962 -3.469 1.00 39.38 273 ASP A C 1
ATOM 2212 O O . ASP A 1 273 ? -9.493 32.545 -2.426 1.00 39.38 273 ASP A O 1
#

Solvent-accessible surface area (backbone atoms only — not comparable to full-atom values): 16455 Å² total; per-residue (Å²): 122,71,68,68,53,51,58,56,51,58,58,54,64,72,67,62,78,79,71,64,98,77,72,86,81,74,86,85,72,77,86,72,60,46,62,60,49,51,57,50,52,50,54,52,50,52,52,49,49,55,52,34,53,54,50,60,70,47,93,70,63,65,65,60,37,51,50,41,50,49,54,50,53,54,50,53,52,51,48,52,53,51,53,53,51,53,52,48,54,49,51,54,51,51,52,52,52,51,52,52,50,54,51,51,52,49,54,52,51,54,50,50,56,50,51,53,50,53,50,54,51,50,56,51,52,51,53,53,54,57,54,58,58,67,75,70,62,78,80,89,78,82,76,82,90,72,86,84,77,84,77,82,76,81,72,83,66,82,82,51,81,59,58,65,55,48,53,61,55,55,72,73,57,106,60,88,51,69,69,55,52,54,52,51,49,53,51,51,52,54,48,71,68,38,89,86,58,57,67,46,81,48,66,59,28,45,70,70,53,51,54,52,51,48,59,53,33,53,61,34,38,38,44,74,47,77,48,81,49,98,68,89,36,36,36,38,36,42,32,70,45,98,70,43,44,85,61,62,93,63,62,62,54,60,59,52,50,64,48,57,58,56,62,60,65,64,60,72,68,73,80,74,126

Foldseek 3Di:
DVVVVVVVVVVVVVVPVPPDPPPPPDDDDDDPVVVVVVVVLVVVLVVLVVVLVVVVPDPDDPVSNVVSVVVSVVSVVVVVSVVVVVVVVVVVVVVVVVVVVVVVVVVVVVVVVVVVVVVVVVVVVVVVVVVVVVVPDPDDDDDDDDDDPDPPPVPPPPPDVLQVVLLVVQPDDPADDLVNLVSLLVVLVVQLPDPPDFKDKHHFHAPVSVVLSVLSLVQQVWDKDWDDDPPRTTIMMTGDDPPGDDGDPPPSVVSSVVRVVVVVVVVVVVPPD

Sequence (273 aa):
MEEKLRDTVESKVNSSTGLCNECTRYQAPENNYTEKLYNTRFQDVEKMIDTTIQICHMRGSVEAQTGSIITVCDELLRLLKMTCYENFELAKKVEQLTDESNREIRRVDDKVKYLDLEQKITKRNLKTVRKKSRTNTPHPYKPPEEPIIKHEHNSNRVITTDYDSLKSLCRSSGKLDLEFMLRMNQLMSDFVQDTHTNELNLPPMGQLECEAVTKLAQVYKLRYRFNKTRAQSSTTYLIKARQTTMPASGEVDLILNSFADMSNNSIDQKQMD

Secondary structure (DSSP, 8-state):
--HHHHHHHHHHHTT-----TT-TT-PPPPTTHHHHHHHHHHHHHHHHHHHHHHHHHSSS-HHHHHHHHHHHHHHHHHHHHHHHHHHHHHHHHHHHHHHHHHHHHHHHHHHHHHHHHHHHHHHHHHHHHHHHHHTT-----PPP----------------HHHHHHHHHTTS-SS--HHHHHHHHHHHHHHHH-TT-SEEEEEEE-HHHHHHHHHHHHHTT-EEEEEE-SSS-EEEEEE--TT--PPPTTHHHHHHHHHHHHHHTTTGGGS--